Protein AF-A0A1H8VZR5-F1 (afdb_monomer)

Nearest PDB structures (foldseek):
  6zoc-assembly1_B  TM=1.652E-01  e=8.546E+00  Escherichia coli K-12

pLDDT: mean 91.13, std 8.59, range [56.56, 98.44]

Secondary structure (DSSP, 8-state):
--GGGTSPP-TT--SHHHHHHHHHHHHHHHHHHEEEEETTEEEEEEEEEEEEEETTTEE-TT-HHHHS--GGGGSEEEEEETTTT-S-GGG--EEEEE-BTTTTBEEEEEEEEETTEESHHHHHHHHHS-SSTTTT-SS--HHHHHHHHHHTTSBTTSSSEEEEE-SS-----EEEE------TTS-HHHHSS--EEEEGGG--STT-EE--

Solvent-accessible surface area (backbone atoms only — not comparable to full-atom values): 11515 Å² total; per-residue (Å²): 133,63,68,78,78,47,51,46,80,62,89,88,53,89,47,69,65,53,48,47,52,40,44,50,56,24,48,49,48,46,40,34,36,24,25,42,34,44,88,95,46,74,34,46,41,33,23,39,30,66,34,45,26,32,85,87,85,40,73,42,76,80,18,51,35,77,69,68,63,36,65,59,22,24,40,60,54,20,28,38,53,42,64,73,84,51,62,48,48,83,76,23,29,38,19,48,17,36,23,33,63,93,73,61,22,24,17,33,41,30,38,38,15,28,67,94,34,72,36,24,21,45,28,41,45,62,69,66,48,70,96,54,94,60,76,78,48,72,48,66,51,70,68,50,40,52,50,49,58,67,40,36,65,34,47,32,78,42,84,73,52,24,56,40,75,42,96,69,64,55,93,71,63,39,24,35,20,52,44,94,77,86,66,87,88,58,58,61,78,69,53,70,34,68,38,18,42,21,35,62,97,58,68,81,54,97,74,48,37,77,58,128

Sequence (212 aa):
MDIDSVLPDFRNSNSFDEIRDRFYSAAQTLILDYQIERGTRQWPIEAIELYLYHPTLWRDCTTHGVRYWAEQQLERGTWYVHRKGKPSPNRSGIDITSGSKADGIFCGLLIAGIGEKKGSST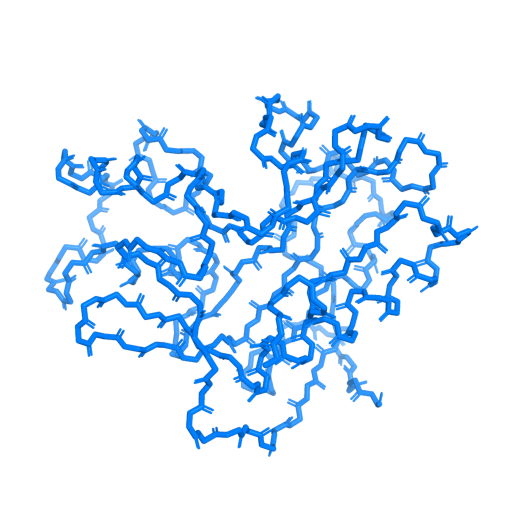ALKTIVRPMDETFDAPRWSDDEKILMNQIDGTRIEGGELRLTKSPFPRSIPLYVDTRRLAGDHIPARFKDALLRIAAQRWRCGPNAQPLN

Mean predicted aligned error: 4.3 Å

Foldseek 3Di:
DDLLVLQQACLPPDAPVSVQVSLVSSQLCQQQWKWKDFDPDIWRQFKWFKDKDQPPYDHFPPFCCVVPVQCLLQDAQAKAWPPQPPFALQPIFIFHHHHHPVRSMGITTTRQDIHVFGGRSRVLLVVQPDPDPCSVPGGDDPSSSVVSVQRHSHGQCDDRMHMDTDPHGDDFWKKFDFDPDDDPPGDPCNRHDRRMIGTPVRDDDPPIDTDD

Organism: NCBI:txid1513892

Structure (mmCIF, N/CA/C/O backbone):
data_AF-A0A1H8VZR5-F1
#
_entry.id   AF-A0A1H8VZR5-F1
#
loop_
_atom_site.group_PDB
_atom_site.id
_atom_site.type_symbol
_atom_site.label_atom_id
_atom_site.label_alt_id
_atom_site.label_comp_id
_atom_site.label_asym_id
_atom_site.label_entity_id
_atom_site.label_seq_id
_atom_site.pdbx_PDB_ins_code
_atom_site.Cartn_x
_atom_site.Cartn_y
_atom_site.Cartn_z
_atom_site.occupancy
_atom_site.B_iso_or_equiv
_atom_site.auth_seq_id
_atom_site.auth_comp_id
_atom_site.auth_asym_id
_atom_site.auth_atom_id
_atom_site.pdbx_PDB_model_num
ATOM 1 N N . MET A 1 1 ? 4.095 -18.453 6.823 1.00 56.56 1 MET A N 1
ATOM 2 C CA . MET A 1 1 ? 4.371 -17.908 5.480 1.00 56.56 1 MET A CA 1
ATOM 3 C C . MET A 1 1 ? 4.887 -16.505 5.712 1.00 56.56 1 MET A C 1
ATOM 5 O O . MET A 1 1 ? 4.228 -15.766 6.431 1.00 56.56 1 MET A O 1
ATOM 9 N N . ASP A 1 2 ? 6.097 -16.226 5.247 1.00 81.38 2 ASP A N 1
ATOM 10 C CA . ASP A 1 2 ? 6.791 -14.951 5.441 1.00 81.38 2 ASP A CA 1
ATOM 11 C C . ASP A 1 2 ? 6.082 -13.848 4.638 1.00 81.38 2 ASP A C 1
ATOM 13 O O . ASP A 1 2 ? 5.789 -14.054 3.458 1.00 81.38 2 ASP A O 1
ATOM 17 N N . ILE A 1 3 ? 5.768 -12.703 5.254 1.00 86.12 3 ILE A N 1
ATOM 18 C CA . ILE A 1 3 ? 5.079 -11.608 4.558 1.00 86.12 3 ILE A CA 1
ATOM 19 C C . ILE A 1 3 ? 5.917 -11.062 3.398 1.00 86.12 3 ILE A C 1
ATOM 21 O O . ILE A 1 3 ? 5.365 -10.648 2.378 1.00 86.12 3 ILE A O 1
ATOM 25 N N . ASP A 1 4 ? 7.244 -11.163 3.489 1.00 87.06 4 ASP A N 1
ATOM 26 C CA . ASP A 1 4 ? 8.139 -10.742 2.419 1.00 87.06 4 ASP A CA 1
ATOM 27 C C . ASP A 1 4 ? 8.005 -11.619 1.163 1.00 87.06 4 ASP A C 1
ATOM 29 O O . ASP A 1 4 ? 8.354 -11.160 0.077 1.00 87.06 4 ASP A O 1
ATOM 33 N N . SER A 1 5 ? 7.420 -12.821 1.262 1.00 88.31 5 SER A N 1
ATOM 34 C CA . SER A 1 5 ? 7.063 -13.650 0.096 1.00 88.31 5 SER A CA 1
ATOM 35 C C . SER A 1 5 ? 5.755 -13.233 -0.590 1.00 88.31 5 SER A C 1
ATOM 37 O O . SER A 1 5 ? 5.529 -13.596 -1.741 1.00 88.31 5 SER A O 1
ATOM 39 N N . VAL A 1 6 ? 4.905 -12.462 0.097 1.00 93.94 6 VAL A N 1
ATOM 40 C CA . VAL A 1 6 ? 3.615 -11.977 -0.424 1.00 93.94 6 VAL A CA 1
ATOM 41 C C . VAL A 1 6 ? 3.768 -10.638 -1.134 1.00 93.94 6 VAL A C 1
ATOM 43 O O . VAL A 1 6 ? 3.076 -10.365 -2.113 1.00 93.94 6 VAL A O 1
ATOM 46 N N . LEU A 1 7 ? 4.660 -9.777 -0.642 1.00 97.19 7 LEU A N 1
ATOM 47 C CA . LEU A 1 7 ? 4.867 -8.463 -1.237 1.00 97.19 7 LEU A CA 1
ATOM 48 C C . LEU A 1 7 ? 5.502 -8.582 -2.633 1.00 97.19 7 LEU A C 1
ATOM 50 O O . LEU A 1 7 ? 6.367 -9.430 -2.860 1.00 97.19 7 LEU A O 1
ATOM 54 N N . PRO A 1 8 ? 5.139 -7.725 -3.597 1.00 97.25 8 PRO A N 1
ATOM 55 C CA . PRO A 1 8 ? 5.706 -7.804 -4.934 1.00 97.25 8 PRO A CA 1
ATOM 56 C C . PRO A 1 8 ? 7.150 -7.294 -4.921 1.00 97.25 8 PRO A C 1
ATOM 58 O O . PRO A 1 8 ? 7.448 -6.247 -4.352 1.00 97.25 8 PRO A O 1
ATOM 61 N N . ASP A 1 9 ? 8.082 -8.017 -5.529 1.00 96.69 9 ASP A N 1
ATOM 62 C CA . ASP A 1 9 ? 9.448 -7.534 -5.758 1.00 96.69 9 ASP A CA 1
ATOM 63 C C . ASP A 1 9 ? 9.595 -7.102 -7.216 1.00 96.69 9 ASP A C 1
ATOM 65 O O . ASP A 1 9 ? 9.335 -7.893 -8.119 1.00 96.69 9 ASP A O 1
ATOM 69 N N . PHE A 1 10 ? 10.014 -5.861 -7.459 1.00 97.50 10 PHE A N 1
ATOM 70 C CA . PHE A 1 10 ? 10.106 -5.303 -8.807 1.00 97.50 10 PHE A CA 1
ATOM 71 C C . PHE A 1 10 ? 11.526 -5.235 -9.374 1.00 97.50 10 PHE A C 1
ATOM 73 O O . PHE A 1 10 ? 11.656 -4.899 -10.548 1.00 97.50 10 PHE A O 1
ATOM 80 N N . ARG A 1 11 ? 12.570 -5.586 -8.609 1.00 96.25 11 ARG A N 1
ATOM 81 C CA . ARG A 1 11 ? 13.986 -5.382 -8.993 1.00 96.25 11 ARG A CA 1
ATOM 82 C C . ARG A 1 11 ? 14.372 -6.029 -10.323 1.00 96.25 11 ARG A C 1
ATOM 84 O O . ARG A 1 11 ? 15.061 -5.428 -11.134 1.00 96.25 11 ARG A O 1
ATOM 91 N N . ASN A 1 12 ? 13.860 -7.234 -10.561 1.00 94.31 12 ASN A N 1
ATOM 92 C CA . ASN A 1 12 ? 14.128 -8.022 -11.768 1.00 94.31 12 ASN A CA 1
ATOM 93 C C . ASN A 1 12 ? 12.940 -8.016 -12.738 1.00 94.31 12 ASN A C 1
ATOM 95 O O . ASN A 1 12 ? 12.649 -9.042 -13.349 1.00 94.31 12 ASN A O 1
ATOM 99 N N . SER A 1 13 ? 12.150 -6.941 -12.770 1.00 95.75 13 SER A N 1
ATOM 100 C CA . SER A 1 13 ? 11.089 -6.819 -13.777 1.00 95.75 13 SER A CA 1
ATOM 101 C C . SER A 1 13 ? 11.716 -6.448 -15.115 1.00 95.75 13 SER A C 1
ATOM 103 O O . SER A 1 13 ? 12.652 -5.652 -15.141 1.00 95.75 13 SER A O 1
ATOM 105 N N . ASN A 1 14 ? 11.185 -6.973 -16.216 1.00 95.25 14 ASN A N 1
ATOM 106 C CA . ASN A 1 14 ? 11.665 -6.657 -17.569 1.00 95.25 14 ASN A CA 1
ATOM 107 C C . ASN A 1 14 ? 10.624 -5.936 -18.431 1.00 95.25 14 ASN A C 1
ATOM 109 O O . ASN A 1 14 ? 10.940 -5.435 -19.509 1.00 95.25 14 ASN A O 1
ATOM 113 N N . SER A 1 15 ? 9.377 -5.863 -17.971 1.00 96.75 15 SER A N 1
ATOM 114 C CA . SER A 1 15 ? 8.284 -5.232 -18.702 1.00 96.75 15 SER A CA 1
ATOM 115 C C . SER A 1 15 ? 7.239 -4.652 -17.753 1.00 96.75 15 SER A C 1
ATOM 117 O O . SER A 1 15 ? 7.220 -4.933 -16.552 1.00 96.75 15 SER A O 1
ATOM 119 N N . PHE A 1 16 ? 6.346 -3.828 -18.300 1.00 95.25 16 PHE A N 1
ATOM 120 C CA . PHE A 1 16 ? 5.188 -3.350 -17.551 1.00 95.25 16 PHE A CA 1
ATOM 121 C C . PHE A 1 16 ? 4.183 -4.474 -17.253 1.00 95.25 16 PHE A C 1
ATOM 123 O O . PHE A 1 16 ? 3.558 -4.456 -16.195 1.00 95.25 16 P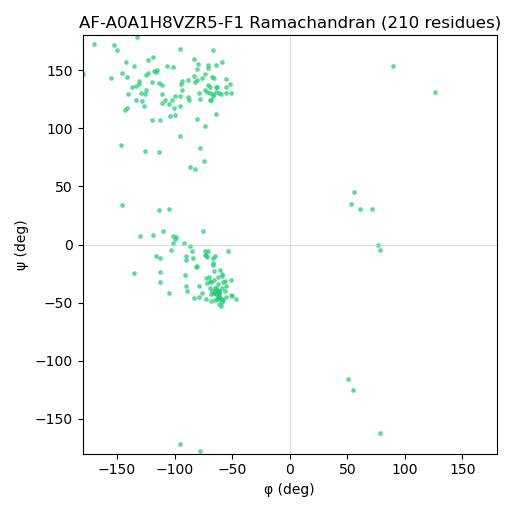HE A O 1
ATOM 130 N N . ASP A 1 17 ? 4.057 -5.464 -18.140 1.00 96.31 17 ASP A N 1
ATOM 131 C CA . ASP A 1 17 ? 3.189 -6.619 -17.900 1.00 96.31 17 ASP A CA 1
ATOM 132 C C . ASP A 1 17 ? 3.687 -7.440 -16.701 1.00 96.31 17 ASP A C 1
ATOM 134 O O . ASP A 1 17 ? 2.897 -7.739 -15.814 1.00 96.31 17 ASP A O 1
ATOM 138 N N . GLU A 1 18 ? 5.000 -7.675 -16.572 1.00 97.38 18 GLU A N 1
ATOM 139 C CA . GLU A 1 18 ? 5.559 -8.342 -15.386 1.00 97.38 18 GLU A CA 1
ATOM 140 C C . GLU A 1 18 ? 5.311 -7.549 -14.093 1.00 97.38 18 GLU A C 1
ATOM 142 O O . GLU A 1 18 ? 4.993 -8.131 -13.056 1.00 97.38 18 GLU A O 1
ATOM 147 N N . ILE A 1 19 ? 5.439 -6.217 -14.139 1.00 97.50 19 ILE A N 1
ATOM 148 C CA . ILE A 1 19 ? 5.099 -5.346 -13.003 1.00 97.50 19 ILE A CA 1
ATOM 149 C C . ILE A 1 19 ? 3.630 -5.542 -12.616 1.00 97.50 19 ILE A C 1
ATOM 151 O O . ILE A 1 19 ? 3.309 -5.696 -11.434 1.00 97.50 19 ILE A O 1
ATOM 155 N N . ARG A 1 20 ? 2.736 -5.532 -13.607 1.00 96.94 20 ARG A N 1
ATOM 156 C CA . ARG A 1 20 ? 1.297 -5.685 -13.402 1.00 96.94 20 ARG A CA 1
ATOM 157 C C . ARG A 1 20 ? 0.968 -7.050 -12.803 1.00 96.94 20 ARG A C 1
ATOM 159 O O . ARG A 1 20 ? 0.255 -7.098 -11.808 1.00 96.94 20 ARG A O 1
ATOM 166 N N . ASP A 1 21 ? 1.537 -8.124 -13.334 1.00 97.38 21 ASP A N 1
ATOM 167 C CA . ASP A 1 21 ? 1.260 -9.490 -12.885 1.00 97.38 21 ASP A CA 1
ATOM 168 C C . ASP A 1 21 ? 1.753 -9.726 -11.447 1.00 97.38 21 ASP A C 1
ATOM 170 O O . ASP A 1 21 ? 1.022 -10.271 -10.613 1.00 97.38 21 ASP A O 1
ATOM 174 N N . ARG A 1 22 ? 2.952 -9.227 -11.102 1.00 97.81 22 ARG A N 1
ATOM 175 C CA . ARG A 1 22 ? 3.470 -9.271 -9.720 1.00 97.81 22 ARG A CA 1
ATOM 176 C C . ARG A 1 22 ? 2.576 -8.490 -8.762 1.00 97.81 22 ARG A C 1
ATOM 178 O O . ARG A 1 22 ? 2.292 -8.959 -7.660 1.00 97.81 22 ARG A O 1
ATOM 185 N N . PHE A 1 23 ? 2.108 -7.314 -9.180 1.00 98.25 23 PHE A N 1
ATOM 186 C CA . PHE A 1 23 ? 1.151 -6.538 -8.398 1.00 98.25 23 PHE A CA 1
ATOM 187 C C . PHE A 1 23 ? -0.175 -7.284 -8.211 1.00 98.25 23 PHE A C 1
ATOM 189 O O . PHE A 1 23 ? -0.678 -7.327 -7.092 1.00 98.25 23 PHE A O 1
ATOM 196 N N . TYR A 1 24 ? -0.727 -7.889 -9.264 1.00 98.00 24 TYR A N 1
ATOM 197 C CA . TYR A 1 24 ? -2.004 -8.603 -9.204 1.00 98.00 24 TYR A CA 1
ATOM 198 C C . TYR A 1 24 ? -1.946 -9.783 -8.240 1.00 98.00 24 TYR A C 1
ATOM 200 O O . TYR A 1 24 ? -2.805 -9.884 -7.365 1.00 98.00 24 TYR A O 1
ATOM 208 N N . SER A 1 25 ? -0.900 -10.607 -8.327 1.00 97.50 25 SER A N 1
ATOM 209 C CA . SER A 1 25 ? -0.703 -11.745 -7.424 1.00 97.50 25 SER A CA 1
ATOM 210 C C . SER A 1 25 ? -0.567 -11.308 -5.957 1.00 97.50 25 SER A C 1
ATOM 212 O O . SER A 1 25 ? -1.241 -11.853 -5.074 1.00 97.50 25 SER A O 1
ATOM 214 N N . ALA A 1 26 ? 0.226 -10.263 -5.691 1.00 98.25 26 ALA A N 1
ATOM 215 C CA . ALA A 1 26 ? 0.371 -9.724 -4.342 1.00 98.25 26 ALA A CA 1
ATOM 216 C C . ALA A 1 26 ? -0.943 -9.130 -3.813 1.00 98.25 26 ALA A C 1
ATOM 218 O O . ALA A 1 26 ? -1.368 -9.439 -2.701 1.00 98.25 26 ALA A O 1
ATOM 219 N N . ALA A 1 27 ? -1.622 -8.298 -4.606 1.00 98.12 27 ALA A N 1
ATOM 220 C CA . ALA A 1 27 ? -2.868 -7.658 -4.202 1.00 98.12 27 ALA A CA 1
ATOM 221 C C . ALA A 1 27 ? -3.997 -8.674 -3.985 1.00 98.12 27 ALA A C 1
ATOM 223 O O . ALA A 1 27 ? -4.769 -8.522 -3.040 1.00 98.12 27 ALA A O 1
ATOM 224 N N . GLN A 1 28 ? -4.069 -9.725 -4.807 1.00 97.50 28 GLN A N 1
ATOM 225 C CA . GLN A 1 28 ? -5.000 -10.835 -4.619 1.00 97.50 28 GLN A CA 1
ATOM 226 C C . GLN A 1 28 ? -4.759 -11.528 -3.280 1.00 97.50 28 GLN A C 1
ATOM 228 O O . GLN A 1 28 ? -5.687 -11.630 -2.482 1.00 97.50 28 GLN A O 1
ATOM 233 N N . THR A 1 29 ? -3.519 -11.933 -3.004 1.00 97.38 29 THR A N 1
ATOM 234 C CA . THR A 1 29 ? -3.154 -12.574 -1.732 1.00 97.38 29 THR A CA 1
ATOM 235 C C . THR A 1 29 ? -3.483 -11.668 -0.543 1.00 97.38 29 THR A C 1
ATOM 237 O O . THR A 1 29 ? -4.141 -12.088 0.405 1.00 97.38 29 THR A O 1
ATOM 240 N N . LEU A 1 30 ? -3.098 -10.389 -0.602 1.00 98.00 30 LEU A N 1
ATOM 241 C CA . LEU A 1 30 ? -3.361 -9.424 0.469 1.00 98.00 30 LEU A CA 1
ATOM 242 C C . LEU A 1 30 ? -4.860 -9.213 0.723 1.00 98.00 30 LEU A C 1
ATOM 244 O O . LEU A 1 30 ? -5.277 -9.098 1.872 1.00 98.00 30 LEU A O 1
ATOM 248 N N . ILE A 1 31 ? -5.678 -9.158 -0.328 1.00 97.62 31 ILE A N 1
ATOM 249 C CA . ILE A 1 31 ? -7.128 -8.994 -0.190 1.00 97.62 31 ILE A CA 1
ATOM 250 C C . ILE A 1 31 ? -7.762 -10.289 0.328 1.00 97.62 31 ILE A C 1
ATOM 252 O O . ILE A 1 31 ? -8.580 -10.242 1.242 1.00 97.62 31 ILE A O 1
ATOM 256 N N . LEU A 1 32 ? -7.435 -11.452 -0.225 1.00 97.19 32 LEU A N 1
ATOM 257 C CA . LEU A 1 32 ? -8.144 -12.689 0.112 1.00 97.19 32 LEU A CA 1
ATOM 258 C C . LEU A 1 32 ? -7.700 -13.290 1.448 1.00 97.19 32 LEU A C 1
ATOM 260 O O . LEU A 1 32 ? -8.549 -13.795 2.186 1.00 97.19 32 LEU A O 1
ATOM 264 N N . ASP A 1 33 ? -6.414 -13.175 1.780 1.00 97.31 33 ASP A N 1
ATOM 265 C CA . ASP A 1 33 ? -5.804 -13.941 2.867 1.00 97.31 33 ASP A CA 1
ATOM 266 C C . ASP A 1 33 ? -5.359 -13.091 4.056 1.00 97.31 33 ASP A C 1
ATOM 268 O O . ASP A 1 33 ? -5.033 -13.654 5.100 1.00 97.31 33 ASP A O 1
ATOM 272 N N . TYR A 1 34 ? -5.327 -11.761 3.938 1.00 97.56 34 TYR A N 1
ATOM 273 C CA . TYR A 1 34 ? -4.824 -10.873 4.987 1.00 97.56 34 TYR A CA 1
ATOM 274 C C . TYR A 1 34 ? -5.856 -9.837 5.444 1.00 97.56 34 TYR A C 1
ATOM 276 O O . TYR A 1 34 ? -6.825 -9.498 4.761 1.00 97.56 34 TYR A O 1
ATOM 284 N N . GLN A 1 35 ? -5.632 -9.327 6.651 1.00 97.44 35 GLN A N 1
ATOM 285 C CA . GLN A 1 35 ? -6.425 -8.281 7.280 1.00 97.44 35 GLN A CA 1
ATOM 286 C C . GLN A 1 35 ? -5.524 -7.329 8.067 1.00 97.44 35 GLN A C 1
ATOM 288 O O . GLN A 1 35 ? -4.414 -7.677 8.465 1.00 97.44 35 GLN A O 1
ATOM 293 N N . ILE A 1 36 ? -6.016 -6.116 8.290 1.00 97.75 36 ILE A N 1
ATOM 294 C CA . ILE A 1 36 ? -5.346 -5.107 9.107 1.00 97.75 36 ILE A CA 1
ATOM 295 C C . ILE A 1 36 ? -5.879 -5.208 10.534 1.00 97.75 36 ILE A C 1
ATOM 297 O O . ILE A 1 36 ? -7.091 -5.240 10.736 1.00 97.75 36 ILE A O 1
ATOM 301 N N . GLU A 1 37 ? -4.989 -5.217 11.518 1.00 96.88 37 GLU A N 1
ATOM 302 C CA . GLU A 1 37 ? -5.292 -5.341 12.940 1.00 96.88 37 GLU A CA 1
ATOM 303 C C . GLU A 1 37 ? -4.687 -4.178 13.733 1.00 96.88 37 GLU A C 1
ATOM 305 O O . GLU A 1 37 ? -3.509 -3.857 13.582 1.00 96.88 37 GLU A O 1
ATOM 310 N N . ARG A 1 38 ? -5.489 -3.565 14.611 1.00 95.25 38 ARG A N 1
ATOM 311 C CA . ARG A 1 38 ? -5.032 -2.600 15.624 1.00 95.25 38 ARG A CA 1
ATOM 312 C C . ARG A 1 38 ? -5.807 -2.824 16.917 1.00 95.25 38 ARG A C 1
ATOM 314 O O . ARG A 1 38 ? -7.031 -2.654 16.942 1.00 95.25 38 ARG A O 1
ATOM 321 N N . GLY A 1 39 ? -5.111 -3.184 17.993 1.00 92.25 39 GLY A N 1
ATOM 322 C CA . GLY A 1 39 ? -5.752 -3.600 19.242 1.00 92.25 39 GLY A CA 1
ATOM 323 C C . GLY A 1 39 ? -6.736 -4.753 19.003 1.00 92.25 39 GLY A C 1
ATOM 324 O O . GLY A 1 39 ? -6.378 -5.766 18.416 1.00 92.25 39 GLY A O 1
ATOM 325 N N . THR A 1 40 ? -7.993 -4.587 19.418 1.00 92.50 40 THR A N 1
ATOM 326 C CA . THR A 1 40 ? -9.064 -5.583 19.214 1.00 92.50 40 THR A CA 1
ATOM 327 C C . THR A 1 40 ? -9.791 -5.453 17.874 1.00 92.50 40 THR A C 1
ATOM 329 O O . THR A 1 40 ? -10.712 -6.219 17.594 1.00 92.50 40 THR A O 1
ATOM 332 N N . ARG A 1 41 ? -9.429 -4.466 17.046 1.00 94.31 41 ARG A N 1
ATOM 333 C CA . ARG A 1 41 ? -10.107 -4.200 15.775 1.00 94.31 41 ARG A CA 1
ATOM 334 C C . ARG A 1 41 ? -9.389 -4.890 14.631 1.00 94.31 41 ARG A C 1
ATOM 336 O O . ARG A 1 41 ? -8.165 -4.840 14.541 1.00 94.31 41 ARG A O 1
ATOM 343 N N . GLN A 1 42 ? -10.178 -5.469 13.736 1.00 96.06 42 GLN A N 1
ATOM 344 C CA . GLN A 1 42 ? -9.706 -6.157 12.544 1.00 96.06 42 GLN A CA 1
ATOM 345 C C . GLN A 1 42 ? -10.527 -5.698 11.343 1.00 96.06 42 GLN A C 1
ATOM 347 O O . GLN A 1 42 ? -11.752 -5.586 11.426 1.00 96.06 42 GLN A O 1
ATOM 352 N N . TRP A 1 43 ? -9.856 -5.433 10.227 1.00 96.69 43 TRP A N 1
ATOM 353 C CA . TRP A 1 43 ? -10.502 -5.005 8.995 1.00 96.69 43 TRP A CA 1
ATOM 354 C C . TRP A 1 43 ? -9.967 -5.795 7.802 1.00 96.69 43 TRP A C 1
ATOM 356 O O . TRP A 1 43 ? -8.760 -5.759 7.547 1.00 96.69 43 TRP A O 1
ATOM 366 N N . PRO A 1 44 ? -10.836 -6.459 7.021 1.00 97.19 44 PRO A N 1
ATOM 367 C CA . PRO A 1 44 ? -10.409 -7.043 5.758 1.00 97.19 44 PRO A CA 1
ATOM 368 C C . PRO A 1 44 ? -10.001 -5.931 4.785 1.00 97.19 44 PRO A C 1
ATOM 370 O O . PRO A 1 44 ? -10.631 -4.868 4.750 1.00 97.19 44 PRO A O 1
ATOM 373 N N . ILE A 1 45 ? -8.965 -6.172 3.981 1.00 97.69 45 ILE A N 1
ATOM 374 C CA . ILE A 1 45 ? -8.545 -5.242 2.924 1.00 97.69 45 ILE A CA 1
ATOM 375 C C . ILE A 1 45 ? -9.473 -5.414 1.730 1.00 97.69 45 ILE A C 1
ATOM 377 O O . ILE A 1 45 ? -9.697 -6.521 1.270 1.00 97.69 45 ILE A O 1
ATOM 381 N N . GLU A 1 46 ? -10.023 -4.339 1.191 1.00 97.00 46 GLU A N 1
ATOM 382 C CA . GLU A 1 46 ? -11.041 -4.441 0.140 1.00 97.00 46 GLU A CA 1
ATOM 383 C C . GLU A 1 46 ? -10.580 -3.934 -1.219 1.00 97.00 46 GLU A C 1
ATOM 385 O O . GLU A 1 46 ? -11.141 -4.317 -2.247 1.00 97.00 46 GLU A O 1
ATOM 390 N N . ALA A 1 47 ? -9.587 -3.049 -1.230 1.00 97.38 47 ALA A N 1
ATOM 391 C CA . ALA A 1 47 ? -9.004 -2.538 -2.455 1.00 97.38 47 ALA A CA 1
ATOM 392 C C . ALA A 1 47 ? -7.573 -2.052 -2.232 1.00 97.38 47 ALA A C 1
ATOM 394 O O . ALA A 1 47 ? -7.285 -1.422 -1.212 1.00 97.38 47 ALA A O 1
ATOM 395 N N . ILE A 1 48 ? -6.717 -2.283 -3.224 1.00 98.00 48 ILE A N 1
ATOM 396 C CA . ILE A 1 48 ? -5.314 -1.866 -3.241 1.00 98.00 48 ILE A CA 1
ATOM 397 C C . ILE A 1 48 ? -5.013 -1.163 -4.569 1.00 98.00 48 ILE A C 1
ATOM 399 O O . ILE A 1 48 ? -5.490 -1.591 -5.620 1.00 98.00 48 ILE A O 1
ATOM 403 N N . GLU A 1 49 ? -4.220 -0.093 -4.529 1.00 97.69 49 GLU A N 1
ATOM 404 C CA . GLU A 1 49 ? -3.682 0.588 -5.714 1.00 97.69 49 GLU A CA 1
ATOM 405 C C . GLU A 1 49 ? -2.147 0.565 -5.718 1.00 97.69 49 GLU A C 1
ATOM 407 O O . GLU A 1 49 ? -1.524 0.768 -4.677 1.00 97.69 49 GLU A O 1
ATOM 412 N N . LEU A 1 50 ? -1.529 0.356 -6.884 1.00 97.94 50 LEU A N 1
ATOM 413 C CA . LEU A 1 50 ? -0.071 0.398 -7.034 1.00 97.94 50 LEU A CA 1
ATOM 414 C C . LEU A 1 50 ? 0.424 1.818 -7.335 1.00 97.94 50 LEU A C 1
ATOM 416 O O . LEU A 1 50 ? 0.022 2.440 -8.321 1.00 97.94 50 LEU A O 1
ATOM 420 N N . TYR A 1 51 ? 1.385 2.293 -6.548 1.00 97.00 51 TYR A N 1
ATOM 421 C CA . TYR A 1 51 ? 2.200 3.468 -6.846 1.00 97.00 51 TYR A CA 1
ATOM 422 C C . TYR A 1 51 ? 3.662 3.045 -6.908 1.00 97.00 51 TYR A C 1
ATOM 424 O O . TYR A 1 51 ? 4.268 2.744 -5.882 1.00 97.00 51 TYR A O 1
ATOM 432 N N . LEU A 1 52 ? 4.217 2.998 -8.119 1.00 97.38 52 LEU A N 1
ATOM 433 C CA . LEU A 1 52 ? 5.552 2.467 -8.372 1.00 97.38 52 LEU A CA 1
ATOM 434 C C . LEU A 1 52 ? 6.389 3.462 -9.164 1.00 97.38 52 LEU A C 1
ATOM 436 O O . LEU A 1 52 ? 6.033 3.832 -10.276 1.00 97.38 52 LEU A O 1
ATOM 440 N N . TYR A 1 53 ? 7.541 3.840 -8.630 1.00 97.56 53 TYR A N 1
ATOM 441 C CA . TYR A 1 53 ? 8.615 4.416 -9.420 1.00 97.56 53 TYR A CA 1
ATOM 442 C C . TYR A 1 53 ? 9.702 3.363 -9.630 1.00 97.56 53 TYR A C 1
ATOM 444 O O . TYR A 1 53 ? 10.424 3.008 -8.703 1.00 97.56 53 TYR A O 1
ATOM 452 N N . HIS A 1 54 ? 9.824 2.901 -10.868 1.00 96.94 54 HIS A N 1
ATOM 453 C CA . HIS A 1 54 ? 10.914 2.071 -11.352 1.00 96.94 54 HIS A CA 1
ATOM 454 C C . HIS A 1 54 ? 11.803 2.911 -12.290 1.00 96.94 54 HIS A C 1
ATOM 456 O O . HIS A 1 54 ? 11.287 3.436 -13.286 1.00 96.94 54 HIS A O 1
ATOM 462 N N . PRO A 1 55 ? 13.123 3.033 -12.042 1.00 94.62 55 PRO A N 1
ATOM 463 C CA . PRO A 1 55 ? 13.992 3.966 -12.769 1.00 94.62 55 PRO A CA 1
ATOM 464 C C . PRO A 1 55 ? 14.055 3.763 -14.284 1.00 94.62 55 PRO A C 1
ATOM 466 O O . PRO A 1 55 ? 14.316 4.714 -15.016 1.00 94.62 55 PRO A O 1
ATOM 469 N N . THR A 1 56 ? 13.829 2.550 -14.776 1.00 93.50 56 THR A N 1
ATOM 470 C CA . THR A 1 56 ? 13.949 2.217 -16.207 1.00 93.50 56 THR A CA 1
ATOM 471 C C . THR A 1 56 ? 12.626 1.860 -16.888 1.00 93.50 56 THR A C 1
ATOM 473 O O . THR A 1 56 ? 12.460 2.184 -18.058 1.00 93.50 56 THR A O 1
ATOM 476 N N . LEU A 1 57 ? 11.670 1.254 -16.175 1.00 94.31 57 LEU A N 1
ATOM 477 C CA . LEU A 1 57 ? 10.460 0.676 -16.775 1.00 94.31 57 LEU A CA 1
ATOM 478 C C . LEU A 1 57 ? 9.196 1.509 -16.553 1.00 94.31 57 LEU A C 1
ATOM 480 O O . LEU A 1 57 ? 8.386 1.670 -17.462 1.00 94.31 57 LEU A O 1
ATOM 484 N N . TRP A 1 58 ? 9.012 2.048 -15.346 1.00 94.94 58 TRP A N 1
ATOM 485 C CA . TRP A 1 58 ? 7.761 2.691 -14.946 1.00 94.94 58 TRP A CA 1
ATOM 486 C C . TRP A 1 58 ? 8.011 3.857 -13.991 1.00 94.94 58 TRP A C 1
ATOM 488 O O . TRP A 1 58 ? 7.977 3.720 -12.773 1.00 94.94 58 TRP A O 1
ATOM 498 N N . ARG A 1 59 ? 8.279 5.038 -14.550 1.00 94.81 59 ARG A N 1
ATOM 499 C CA . ARG A 1 59 ? 8.554 6.262 -13.780 1.00 94.81 59 ARG A CA 1
ATOM 500 C C . ARG A 1 59 ? 7.270 6.994 -13.411 1.00 94.81 59 ARG A C 1
ATOM 502 O O . ARG A 1 59 ? 7.001 8.075 -13.939 1.00 94.81 59 ARG A O 1
ATOM 509 N N . ASP A 1 60 ? 6.449 6.389 -12.564 1.00 93.62 60 ASP A N 1
ATOM 510 C CA . ASP A 1 60 ? 5.193 7.003 -12.146 1.00 93.62 60 ASP A CA 1
ATOM 511 C C . ASP A 1 60 ? 5.431 8.297 -11.362 1.00 93.62 60 ASP A C 1
ATOM 513 O O . ASP A 1 60 ? 5.946 8.292 -10.243 1.00 93.62 60 ASP A O 1
ATOM 517 N N . CYS A 1 61 ? 5.033 9.423 -11.956 1.00 90.25 61 CYS A N 1
ATOM 518 C CA . CYS A 1 61 ? 5.182 10.747 -11.359 1.00 90.25 61 CYS A CA 1
ATOM 519 C C . CYS A 1 61 ? 4.207 11.006 -10.199 1.00 90.25 61 CYS A C 1
ATOM 521 O O . CYS A 1 61 ? 4.322 12.020 -9.508 1.00 90.25 61 CYS A O 1
ATOM 523 N N . THR A 1 62 ? 3.238 10.114 -9.985 1.00 91.19 62 THR A N 1
ATOM 524 C CA . THR A 1 62 ? 2.272 10.207 -8.887 1.00 91.19 62 THR A CA 1
ATOM 525 C C . THR A 1 62 ? 2.747 9.501 -7.619 1.00 91.19 62 THR A C 1
ATOM 527 O O . THR A 1 62 ? 2.204 9.767 -6.548 1.00 91.19 62 THR A O 1
ATOM 530 N N . THR A 1 63 ? 3.798 8.679 -7.706 1.00 92.31 63 THR A N 1
ATOM 531 C CA . THR A 1 63 ? 4.430 8.024 -6.554 1.00 92.31 63 THR A CA 1
ATOM 532 C C . THR A 1 63 ? 5.041 9.057 -5.607 1.00 92.31 63 THR A C 1
ATOM 534 O O . THR A 1 63 ? 5.784 9.956 -6.016 1.00 92.31 63 THR A O 1
ATOM 537 N N . HIS A 1 64 ? 4.741 8.930 -4.314 1.00 89.19 64 HIS A N 1
ATOM 538 C CA . HIS A 1 64 ? 5.184 9.885 -3.297 1.00 89.19 64 HIS A CA 1
ATOM 539 C C . HIS A 1 64 ? 6.702 9.898 -3.099 1.00 89.19 64 HIS A C 1
ATOM 541 O O . HIS A 1 64 ? 7.255 10.959 -2.813 1.00 89.19 64 HIS A O 1
ATOM 547 N N . GLY A 1 65 ? 7.371 8.767 -3.315 1.00 84.81 65 GLY A N 1
ATOM 548 C CA . GLY A 1 65 ? 8.823 8.640 -3.269 1.00 84.81 65 GLY A CA 1
ATOM 549 C C . GLY A 1 65 ? 9.544 9.695 -4.100 1.00 84.81 65 GLY A C 1
ATOM 550 O O . GLY A 1 65 ? 10.443 10.359 -3.606 1.00 84.81 65 GLY A O 1
ATOM 551 N N . VAL A 1 66 ? 9.073 9.953 -5.322 1.00 84.25 66 VAL A N 1
ATOM 552 C CA . VAL A 1 66 ? 9.676 10.970 -6.199 1.00 84.25 66 VAL A CA 1
ATOM 553 C C . VAL A 1 66 ? 9.059 12.346 -5.993 1.00 84.25 66 VAL A C 1
ATOM 555 O O . VAL A 1 66 ? 9.765 13.349 -5.980 1.00 84.25 66 VAL A O 1
ATOM 558 N N . ARG A 1 67 ? 7.737 12.422 -5.810 1.00 82.69 67 ARG A N 1
ATOM 559 C CA . ARG A 1 67 ? 7.036 13.711 -5.721 1.00 82.69 67 ARG A CA 1
ATOM 560 C C . ARG A 1 67 ? 7.312 14.472 -4.422 1.00 82.69 67 ARG A C 1
ATOM 562 O O . ARG A 1 67 ? 7.276 15.700 -4.416 1.00 82.69 67 ARG A O 1
ATOM 569 N N . TYR A 1 68 ? 7.520 13.748 -3.327 1.00 85.81 68 TYR A N 1
ATOM 570 C CA . TYR A 1 68 ? 7.642 14.297 -1.975 1.00 85.81 68 TYR A CA 1
ATOM 571 C C . TYR A 1 68 ? 8.875 13.786 -1.228 1.00 85.81 68 TYR A C 1
ATOM 573 O O . TYR A 1 68 ? 8.993 14.060 -0.037 1.00 85.81 68 TYR A O 1
ATOM 581 N N . TRP A 1 69 ? 9.764 13.053 -1.905 1.00 86.44 69 TRP A N 1
ATOM 582 C CA . TRP A 1 69 ? 10.940 12.434 -1.294 1.00 86.44 69 TRP A CA 1
ATOM 583 C C . TRP A 1 69 ? 10.590 11.515 -0.111 1.00 86.44 69 TRP A C 1
ATOM 585 O O . TRP A 1 69 ? 11.175 11.581 0.968 1.00 86.44 69 TRP A O 1
ATOM 595 N N . ALA A 1 70 ? 9.565 10.677 -0.292 1.00 89.31 70 ALA A N 1
ATOM 596 C CA . ALA A 1 70 ? 9.134 9.724 0.726 1.00 89.31 70 ALA A CA 1
ATOM 597 C C . ALA A 1 70 ? 10.067 8.501 0.764 1.00 89.31 70 ALA A C 1
ATOM 599 O O . ALA A 1 70 ? 9.773 7.469 0.160 1.00 89.31 70 ALA A O 1
ATOM 600 N N . GLU A 1 71 ? 11.191 8.620 1.473 1.00 91.44 71 GLU A N 1
ATOM 601 C CA . GLU A 1 71 ? 12.207 7.562 1.595 1.00 91.44 71 GLU A CA 1
ATOM 602 C C . GLU A 1 71 ? 11.657 6.257 2.180 1.00 91.44 71 GLU A C 1
ATOM 604 O O . GLU A 1 71 ? 12.152 5.190 1.840 1.00 91.44 71 GLU A O 1
ATOM 609 N N . GLN A 1 72 ? 10.582 6.309 2.974 1.00 92.31 72 GLN A N 1
ATOM 610 C CA . GLN A 1 72 ? 9.909 5.114 3.496 1.00 92.31 72 GLN A CA 1
ATOM 611 C C . GLN A 1 72 ? 9.468 4.162 2.374 1.00 92.31 72 GLN A C 1
ATOM 613 O O . GLN A 1 72 ? 9.480 2.952 2.565 1.00 92.31 72 GLN A O 1
ATOM 618 N N . GLN A 1 73 ? 9.120 4.678 1.188 1.00 95.44 73 GLN A N 1
ATOM 619 C CA . GLN A 1 73 ? 8.735 3.845 0.044 1.00 95.44 73 GLN A CA 1
ATOM 620 C C . GLN A 1 73 ? 9.922 3.121 -0.622 1.00 95.44 73 GLN A C 1
ATOM 622 O O . GLN A 1 73 ? 9.681 2.336 -1.536 1.00 95.44 73 GLN A O 1
ATOM 627 N N . LEU A 1 74 ? 11.173 3.372 -0.207 1.00 96.31 74 LEU A N 1
ATOM 628 C CA . LEU A 1 74 ? 12.354 2.582 -0.602 1.00 96.31 74 LEU A CA 1
ATOM 629 C C . LEU A 1 74 ? 12.509 1.308 0.229 1.00 96.31 74 LEU A C 1
ATOM 631 O O . LEU A 1 74 ? 13.223 0.394 -0.183 1.00 96.31 74 LEU A O 1
ATOM 635 N N . GLU A 1 75 ? 11.866 1.267 1.393 1.00 96.00 75 GLU A N 1
ATOM 636 C CA . GLU A 1 75 ? 11.864 0.107 2.268 1.00 96.00 75 GLU A CA 1
ATOM 637 C C . GLU A 1 75 ? 10.805 -0.902 1.811 1.00 96.00 75 GLU A C 1
ATOM 639 O O . GLU A 1 75 ? 9.861 -0.586 1.076 1.00 96.00 75 GLU A O 1
ATOM 644 N N . ARG A 1 76 ? 10.976 -2.146 2.250 1.00 96.25 76 ARG A N 1
ATOM 645 C CA . ARG A 1 76 ? 10.037 -3.239 2.007 1.00 96.25 76 ARG A CA 1
ATOM 646 C C . ARG A 1 76 ? 9.409 -3.670 3.321 1.00 96.25 76 ARG A C 1
ATOM 648 O O . ARG A 1 76 ? 10.099 -3.778 4.335 1.00 96.25 76 ARG A O 1
ATOM 655 N N . GLY A 1 77 ? 8.110 -3.949 3.296 1.00 96.75 77 GLY A N 1
ATOM 656 C CA . GLY A 1 77 ? 7.411 -4.523 4.442 1.00 96.75 77 GLY A CA 1
ATOM 657 C C . GLY A 1 77 ? 7.236 -3.551 5.601 1.00 96.75 77 GLY A C 1
ATOM 658 O O . GLY A 1 77 ? 7.193 -3.973 6.756 1.00 96.75 77 GLY A O 1
ATOM 659 N N . THR A 1 78 ? 7.128 -2.254 5.313 1.00 97.19 78 THR A N 1
ATOM 660 C CA . THR A 1 78 ? 6.808 -1.221 6.304 1.00 97.19 78 THR A CA 1
ATOM 661 C C . THR A 1 78 ? 5.505 -0.500 5.968 1.00 97.19 78 THR A C 1
ATOM 663 O O . THR A 1 78 ? 5.008 -0.557 4.841 1.00 97.19 78 THR A O 1
ATOM 666 N N . TRP A 1 79 ? 4.919 0.167 6.957 1.00 97.81 79 TRP A N 1
ATOM 667 C CA . TRP A 1 79 ? 3.824 1.104 6.727 1.00 97.81 79 TRP A CA 1
ATOM 668 C C . TRP A 1 79 ? 4.363 2.449 6.249 1.00 97.81 79 TRP A C 1
ATOM 670 O O . TRP A 1 79 ? 5.358 2.946 6.773 1.00 97.81 79 TRP A O 1
ATOM 680 N N . TYR A 1 80 ? 3.663 3.084 5.313 1.00 97.12 80 TYR A N 1
ATOM 681 C CA . TYR A 1 80 ? 3.906 4.479 4.952 1.00 97.12 80 T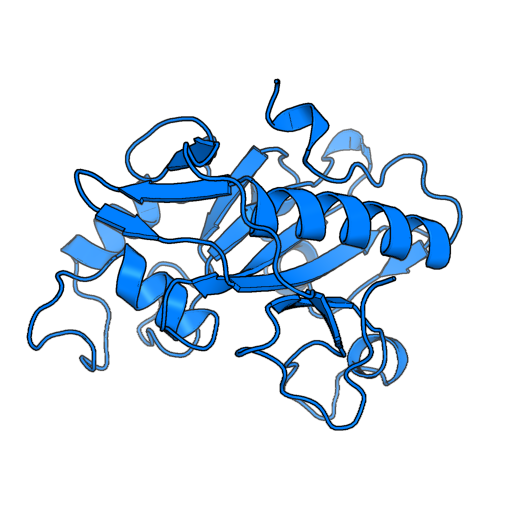YR A CA 1
ATOM 682 C C . TYR A 1 80 ? 2.613 5.294 5.029 1.00 97.12 80 TYR A C 1
ATOM 684 O O . TYR A 1 80 ? 1.651 5.018 4.314 1.00 97.12 80 TYR A O 1
ATOM 692 N N . VAL A 1 81 ? 2.584 6.318 5.885 1.00 95.19 81 VAL A N 1
ATOM 693 C CA . VAL A 1 81 ? 1.416 7.180 6.112 1.00 95.19 81 VAL A CA 1
ATOM 694 C C . VAL A 1 81 ? 1.567 8.497 5.355 1.00 95.19 81 VAL A C 1
ATOM 696 O O . VAL A 1 81 ? 2.432 9.336 5.622 1.00 95.19 81 VAL A O 1
ATOM 699 N N . HIS A 1 82 ? 0.658 8.731 4.412 1.00 87.75 82 HIS A N 1
ATOM 700 C CA . HIS A 1 82 ? 0.672 9.920 3.571 1.00 87.75 82 HIS A CA 1
ATOM 701 C C . HIS A 1 82 ? 0.299 11.165 4.359 1.00 87.75 82 HIS A C 1
ATOM 703 O O . HIS A 1 82 ? -0.708 11.204 5.072 1.00 87.75 82 HIS A O 1
ATOM 709 N N . ARG A 1 83 ? 1.039 12.251 4.107 1.00 78.62 83 ARG A N 1
ATOM 710 C CA . ARG A 1 83 ? 0.716 13.587 4.627 1.00 78.62 83 ARG A CA 1
ATOM 711 C C . ARG A 1 83 ? 0.516 13.595 6.150 1.00 78.62 83 ARG A C 1
ATOM 713 O O . ARG A 1 83 ? -0.308 14.364 6.650 1.00 78.62 83 ARG A O 1
ATOM 720 N N . LYS A 1 84 ? 1.276 12.769 6.880 1.00 67.75 84 LYS A N 1
ATOM 721 C CA . LYS A 1 84 ? 1.327 12.792 8.346 1.00 67.75 84 LYS A CA 1
ATOM 722 C C . LYS A 1 84 ? 1.580 14.226 8.836 1.00 67.75 84 LYS A C 1
ATOM 724 O O . LYS A 1 84 ? 2.411 14.947 8.283 1.00 67.75 84 LYS A O 1
ATOM 729 N N . GLY A 1 85 ? 0.767 14.694 9.782 1.00 59.88 85 GLY A N 1
ATOM 730 C CA . GLY A 1 85 ? 0.830 16.066 10.307 1.00 59.88 85 GLY A CA 1
ATOM 731 C C . GLY A 1 85 ? 0.234 17.173 9.418 1.00 59.88 85 GLY A C 1
ATOM 732 O O . GLY A 1 85 ? 0.220 18.331 9.833 1.00 59.88 85 GLY A O 1
ATOM 733 N N . LYS A 1 86 ? -0.297 16.874 8.221 1.00 73.56 86 LYS A N 1
ATOM 734 C CA . LYS A 1 86 ? -1.069 17.859 7.437 1.00 73.56 86 LYS A CA 1
ATOM 735 C C . LYS A 1 86 ? -2.507 17.951 7.954 1.00 73.56 86 LYS A C 1
ATOM 737 O O . LYS A 1 86 ? -3.053 16.960 8.417 1.00 73.56 86 LYS A O 1
ATOM 742 N N . PRO A 1 87 ? -3.170 19.110 7.830 1.00 64.38 87 PRO A N 1
ATOM 743 C CA . PRO A 1 87 ? -4.433 19.344 8.519 1.00 64.38 87 PRO A CA 1
ATOM 744 C C . PRO A 1 87 ? -5.640 18.604 7.936 1.00 64.38 87 PRO A C 1
ATOM 746 O O . PRO A 1 87 ? -6.679 18.669 8.562 1.00 64.38 87 PRO A O 1
ATOM 749 N N . SER A 1 88 ? -5.569 17.954 6.768 1.00 83.44 88 SER A N 1
ATOM 750 C CA . SER A 1 88 ? -6.763 17.400 6.109 1.00 83.44 88 SER A CA 1
ATOM 751 C C . SER A 1 88 ? -6.756 15.866 6.075 1.00 83.44 88 SER A C 1
ATOM 753 O O . SER A 1 88 ? -6.045 15.295 5.242 1.00 83.44 88 SER A O 1
ATOM 755 N N . PRO A 1 89 ? -7.600 15.200 6.888 1.00 85.12 89 PRO A N 1
ATOM 756 C CA . PRO A 1 89 ? -7.773 13.748 6.869 1.00 85.12 89 PRO A CA 1
ATOM 757 C C . PRO A 1 89 ? -8.205 13.195 5.512 1.00 85.12 89 PRO A C 1
ATOM 759 O O . PRO A 1 89 ? -7.788 12.116 5.104 1.00 85.12 89 PRO A O 1
ATOM 762 N N . ASN A 1 90 ? -8.986 13.971 4.757 1.00 86.19 90 ASN A N 1
ATOM 763 C CA . ASN A 1 90 ? -9.553 13.555 3.473 1.00 86.19 90 ASN A CA 1
ATOM 764 C C . ASN A 1 90 ? -8.520 13.434 2.339 1.00 86.19 90 ASN A C 1
ATOM 766 O O . ASN A 1 90 ? -8.871 12.992 1.247 1.00 86.19 90 ASN A O 1
ATOM 770 N N . ARG A 1 91 ? -7.261 13.820 2.580 1.00 84.81 91 ARG A N 1
ATOM 771 C CA . ARG A 1 91 ? -6.152 13.714 1.617 1.00 84.81 91 ARG A CA 1
ATOM 772 C C . ARG A 1 91 ? -5.010 12.819 2.103 1.00 84.81 91 ARG A C 1
ATOM 774 O O . ARG A 1 91 ? -3.951 12.818 1.478 1.00 84.81 91 ARG A O 1
ATOM 781 N N . SER A 1 92 ? -5.198 12.128 3.220 1.00 90.00 92 SER A N 1
ATOM 782 C CA . SER A 1 92 ? -4.231 11.175 3.759 1.00 90.00 92 SER A CA 1
ATOM 783 C C . SER A 1 92 ? -4.575 9.751 3.313 1.00 90.00 92 SER A C 1
ATOM 785 O O . SER A 1 92 ? -5.643 9.501 2.760 1.00 90.00 92 SER A O 1
ATOM 787 N N . GLY A 1 93 ? -3.652 8.826 3.533 1.00 94.38 93 GLY A N 1
ATOM 788 C CA . GLY A 1 93 ? -3.731 7.435 3.106 1.00 94.38 93 GLY A CA 1
ATOM 789 C C . GLY A 1 93 ? -2.603 6.639 3.748 1.00 94.38 93 GLY A C 1
ATOM 790 O O . GLY A 1 93 ? -1.739 7.221 4.410 1.00 94.38 93 GLY A O 1
ATOM 791 N N . ILE A 1 94 ? -2.637 5.325 3.580 1.00 97.38 94 ILE A N 1
ATOM 792 C CA . ILE A 1 94 ? -1.618 4.426 4.109 1.00 97.38 94 ILE A CA 1
ATOM 793 C C . ILE A 1 94 ? -1.263 3.374 3.068 1.00 97.38 94 ILE A C 1
ATOM 795 O O . ILE A 1 94 ? -2.156 2.794 2.446 1.00 97.38 94 ILE A O 1
ATOM 799 N N . ASP A 1 95 ? 0.032 3.134 2.915 1.00 98.06 95 ASP A N 1
ATOM 800 C CA . ASP A 1 95 ? 0.578 2.147 1.997 1.00 98.06 95 ASP A CA 1
ATOM 801 C C . ASP A 1 95 ? 1.283 1.032 2.764 1.00 98.06 95 ASP A C 1
ATOM 803 O O . ASP A 1 95 ? 1.899 1.278 3.805 1.00 98.06 95 ASP A O 1
ATOM 807 N N . ILE A 1 96 ? 1.276 -0.163 2.178 1.00 98.38 96 ILE A N 1
ATOM 808 C CA . ILE A 1 96 ? 2.301 -1.174 2.438 1.00 98.38 96 ILE A CA 1
ATOM 809 C C . ILE A 1 96 ? 3.461 -0.916 1.472 1.00 98.38 96 ILE A C 1
ATOM 811 O O . ILE A 1 96 ? 3.256 -0.852 0.257 1.00 98.38 96 ILE A O 1
ATOM 815 N N . THR A 1 97 ? 4.675 -0.743 1.985 1.00 98.06 97 THR A N 1
ATOM 816 C CA . THR A 1 97 ? 5.854 -0.448 1.162 1.00 98.06 97 THR A CA 1
ATOM 817 C C . THR A 1 97 ? 6.454 -1.723 0.573 1.00 98.06 97 THR A C 1
ATOM 819 O O . THR A 1 97 ? 6.439 -2.794 1.186 1.00 98.06 97 THR A O 1
ATOM 822 N N . SER A 1 98 ? 6.974 -1.621 -0.649 1.00 97.94 98 SER A N 1
ATOM 823 C CA . SER A 1 98 ? 7.609 -2.751 -1.341 1.00 97.94 98 SER A CA 1
ATOM 824 C C . SER A 1 98 ? 8.782 -2.312 -2.219 1.00 97.94 98 SER A C 1
ATOM 826 O O . SER A 1 98 ? 8.976 -2.813 -3.328 1.00 97.94 98 SER A O 1
ATOM 828 N N . GLY A 1 99 ? 9.496 -1.279 -1.772 1.00 97.31 99 GLY A N 1
ATOM 829 C CA . GLY A 1 99 ? 10.581 -0.664 -2.523 1.00 97.31 99 GLY A CA 1
ATOM 830 C C . GLY A 1 99 ? 11.882 -1.457 -2.491 1.00 97.31 99 GLY A C 1
ATOM 831 O O . GLY A 1 99 ? 11.984 -2.535 -1.903 1.00 97.31 99 GLY A O 1
ATOM 832 N N . SER A 1 100 ? 12.893 -0.879 -3.136 1.00 97.44 100 SER A N 1
ATOM 833 C CA . SER A 1 100 ? 14.289 -1.279 -2.986 1.00 97.44 100 SER A CA 1
ATOM 834 C C . SER A 1 100 ? 15.182 -0.049 -3.028 1.00 97.44 100 SER A C 1
ATOM 836 O O . SER A 1 100 ? 15.312 0.607 -4.065 1.00 97.44 100 SER A O 1
ATOM 838 N N . LYS A 1 101 ? 15.856 0.231 -1.911 1.00 96.31 101 LYS A N 1
ATOM 839 C CA . LYS A 1 101 ? 16.864 1.292 -1.826 1.00 96.31 101 LYS A CA 1
ATOM 840 C C . LYS A 1 101 ? 18.050 1.054 -2.761 1.00 96.31 101 LYS A C 1
ATOM 842 O O . LYS A 1 101 ? 18.509 2.001 -3.391 1.00 96.31 101 LYS A O 1
ATOM 847 N N . ALA A 1 102 ? 18.523 -0.190 -2.867 1.00 96.69 102 ALA A N 1
ATOM 848 C CA . ALA A 1 102 ? 19.676 -0.545 -3.698 1.00 96.69 102 ALA A CA 1
ATOM 849 C C . ALA A 1 102 ? 19.431 -0.260 -5.189 1.00 96.69 102 ALA A C 1
ATOM 851 O O . ALA A 1 102 ? 20.343 0.157 -5.896 1.00 96.69 102 ALA A O 1
ATOM 852 N N . ASP A 1 103 ? 18.184 -0.421 -5.633 1.00 97.00 103 ASP A N 1
ATOM 853 C CA . ASP A 1 103 ? 17.782 -0.262 -7.033 1.00 97.00 103 ASP A CA 1
ATOM 854 C C . ASP A 1 103 ? 17.090 1.083 -7.307 1.00 97.00 103 ASP A C 1
ATOM 856 O O . ASP A 1 103 ? 16.646 1.342 -8.425 1.00 97.00 103 ASP A O 1
ATOM 860 N N . GLY A 1 104 ? 16.955 1.948 -6.293 1.00 96.06 104 GLY A N 1
ATOM 861 C CA . GLY A 1 104 ? 16.246 3.226 -6.410 1.00 96.06 104 GLY A CA 1
ATOM 862 C C . GLY A 1 104 ? 14.763 3.074 -6.775 1.00 96.06 104 GLY A C 1
ATOM 863 O O . GLY A 1 104 ? 14.205 3.928 -7.470 1.00 96.06 104 GLY A O 1
ATOM 864 N N . ILE A 1 105 ? 14.132 1.978 -6.346 1.00 97.94 105 ILE A N 1
ATOM 865 C CA . ILE A 1 105 ? 12.723 1.678 -6.606 1.00 97.94 105 ILE A CA 1
ATOM 866 C C . ILE A 1 105 ? 11.891 2.149 -5.418 1.00 97.94 105 ILE A C 1
ATOM 868 O O . ILE A 1 105 ? 12.043 1.637 -4.309 1.00 97.94 105 ILE A O 1
ATOM 872 N N . PHE A 1 106 ? 10.965 3.075 -5.665 1.00 98.06 106 PHE A N 1
ATOM 873 C CA . PHE A 1 106 ? 9.971 3.480 -4.671 1.00 98.06 106 PHE A CA 1
ATOM 874 C C . PHE A 1 106 ? 8.659 2.763 -4.951 1.00 98.06 106 PHE A C 1
ATOM 876 O O . PHE A 1 106 ? 8.144 2.851 -6.067 1.00 98.06 106 PHE A O 1
ATOM 883 N N . CYS A 1 107 ? 8.090 2.097 -3.953 1.00 98.06 107 CYS A N 1
ATOM 884 C CA . CYS A 1 107 ? 6.820 1.406 -4.115 1.00 98.06 107 CYS A CA 1
ATOM 885 C C . CYS A 1 107 ? 5.922 1.547 -2.886 1.00 98.06 107 CYS A C 1
ATOM 887 O O . CYS A 1 107 ? 6.329 1.234 -1.767 1.00 98.06 107 CYS A O 1
ATOM 889 N N . GLY A 1 108 ? 4.672 1.940 -3.131 1.00 98.06 108 GLY A N 1
ATOM 890 C CA . GLY A 1 108 ? 3.576 1.893 -2.172 1.00 98.06 108 GLY A CA 1
ATOM 891 C C . GLY A 1 108 ? 2.375 1.135 -2.737 1.00 98.06 108 GLY A C 1
ATOM 892 O O . GLY A 1 108 ? 1.910 1.416 -3.843 1.00 98.06 108 GLY A O 1
ATOM 893 N N . LEU A 1 109 ? 1.869 0.181 -1.963 1.00 98.44 109 LEU A N 1
ATOM 894 C CA . LEU A 1 109 ? 0.582 -0.473 -2.170 1.00 98.44 109 LEU A CA 1
ATOM 895 C C . LEU A 1 109 ? -0.457 0.253 -1.315 1.00 98.44 109 LEU A C 1
ATOM 897 O O . LEU A 1 109 ? -0.607 -0.039 -0.128 1.00 98.44 109 LEU A O 1
ATOM 901 N N . LEU A 1 110 ? -1.140 1.230 -1.907 1.00 98.00 110 LEU A N 1
ATOM 902 C CA . LEU A 1 110 ? -2.106 2.069 -1.206 1.00 98.00 110 LEU A CA 1
ATOM 903 C C . LEU A 1 110 ? -3.327 1.249 -0.804 1.00 98.00 110 LEU A C 1
ATOM 905 O O . LEU A 1 110 ? -4.026 0.706 -1.662 1.00 98.00 110 LEU A O 1
ATOM 909 N N . ILE A 1 111 ? -3.649 1.248 0.487 1.00 98.12 111 ILE A N 1
ATOM 910 C CA . ILE A 1 111 ? -4.892 0.675 0.997 1.00 98.12 111 ILE A CA 1
ATOM 911 C C . ILE A 1 111 ?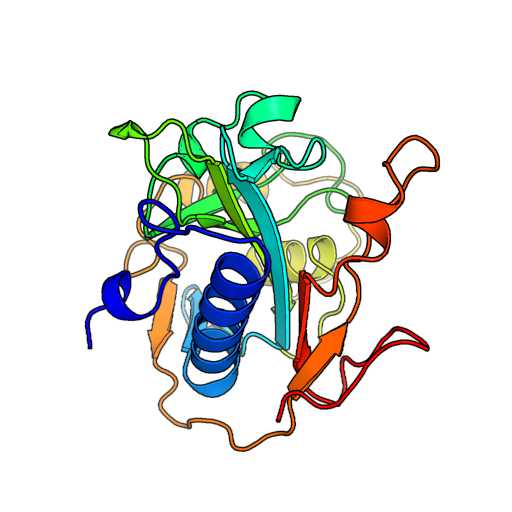 -6.042 1.615 0.630 1.00 98.12 111 ILE A C 1
ATOM 913 O O . ILE A 1 111 ? -6.251 2.661 1.246 1.00 98.12 111 ILE A O 1
ATOM 917 N N . ALA A 1 112 ? -6.798 1.250 -0.403 1.00 95.75 112 ALA A N 1
ATOM 918 C CA . ALA A 1 112 ? -7.842 2.082 -0.996 1.00 95.75 112 ALA A CA 1
ATOM 919 C C . ALA A 1 112 ? -9.268 1.716 -0.538 1.00 95.75 112 ALA A C 1
ATOM 921 O O . ALA A 1 112 ? -10.250 2.289 -1.030 1.00 95.75 112 ALA A O 1
ATOM 922 N N . GLY A 1 113 ? -9.387 0.769 0.392 1.00 95.62 113 GLY A N 1
ATOM 923 C CA . GLY A 1 113 ? -10.621 0.409 1.080 1.00 95.62 113 GLY A CA 1
ATOM 924 C C . GLY A 1 113 ? -10.390 -0.711 2.091 1.00 95.62 113 GLY A C 1
ATOM 925 O O . GLY A 1 113 ? -9.562 -1.590 1.854 1.00 95.62 113 GLY A O 1
ATOM 926 N N . ILE A 1 114 ? -11.131 -0.677 3.198 1.00 96.12 114 ILE A N 1
ATOM 927 C CA . ILE A 1 114 ? -11.123 -1.715 4.241 1.00 96.12 114 ILE A CA 1
ATOM 928 C C . ILE A 1 114 ? -12.543 -1.931 4.766 1.00 96.12 114 ILE A C 1
ATOM 930 O O . ILE A 1 114 ? -13.292 -0.963 4.888 1.00 96.12 114 ILE A O 1
ATOM 934 N N . GLY A 1 115 ? -12.928 -3.162 5.106 1.00 93.69 115 GLY A N 1
ATOM 935 C CA . GLY A 1 115 ? -14.267 -3.461 5.632 1.00 93.69 115 GLY A CA 1
ATOM 936 C C . GLY A 1 115 ? -15.387 -2.883 4.756 1.00 93.69 115 GLY A C 1
ATOM 937 O O . GLY A 1 115 ? -15.542 -3.266 3.607 1.00 93.69 115 GLY A O 1
ATOM 938 N N . GLU A 1 116 ? -16.175 -1.947 5.281 1.00 90.56 116 GLU A N 1
ATOM 939 C CA . GLU A 1 116 ? -17.236 -1.239 4.534 1.00 90.56 116 GLU A CA 1
ATOM 940 C C . GLU A 1 116 ? -16.828 0.181 4.092 1.00 90.56 116 GLU A C 1
ATOM 942 O O . GLU A 1 116 ? -17.644 0.967 3.610 1.00 90.56 116 GLU A O 1
ATOM 947 N N . LYS A 1 117 ? -15.559 0.559 4.276 1.00 91.75 117 LYS A N 1
ATOM 948 C CA . LYS A 1 117 ? -15.077 1.945 4.211 1.00 91.75 117 LYS A CA 1
ATOM 949 C C . LYS A 1 117 ? -14.314 2.241 2.917 1.00 91.75 117 LYS A C 1
ATOM 951 O O . LYS A 1 117 ? -13.302 1.613 2.610 1.00 91.75 117 LYS A O 1
ATOM 956 N N . LYS A 1 118 ? -14.822 3.227 2.155 1.00 91.06 118 LYS A N 1
ATOM 957 C CA . LYS A 1 118 ? -14.400 3.546 0.777 1.00 91.06 118 LYS A CA 1
ATOM 958 C C . LYS A 1 118 ? -13.363 4.635 0.660 1.00 91.06 118 LYS A C 1
ATOM 960 O O . LYS A 1 118 ? -13.615 5.765 1.066 1.00 91.06 118 LYS A O 1
ATOM 965 N N . GLY A 1 119 ? -12.285 4.332 -0.058 1.00 91.62 119 GLY A N 1
ATOM 966 C CA . GLY A 1 119 ? -11.228 5.285 -0.360 1.00 91.62 119 GLY A CA 1
ATOM 967 C C . GLY A 1 119 ? -10.138 5.274 0.702 1.00 91.62 119 GLY A C 1
ATOM 968 O O . GLY A 1 119 ? -10.379 4.951 1.864 1.00 91.62 119 GLY A O 1
ATOM 969 N N . SER A 1 120 ? -8.935 5.650 0.285 1.00 93.06 120 SER A N 1
ATOM 970 C CA . SER A 1 120 ? -7.735 5.602 1.119 1.00 93.06 120 SER A CA 1
ATOM 971 C C . SER A 1 120 ? -7.808 6.493 2.354 1.00 93.06 120 SER A C 1
ATOM 973 O O . SER A 1 120 ? -7.435 6.069 3.445 1.00 93.06 120 SER A O 1
ATOM 975 N N . SER A 1 121 ? -8.361 7.698 2.221 1.00 92.38 121 SER A N 1
ATOM 976 C CA . SER A 1 121 ? -8.538 8.601 3.360 1.00 92.38 121 SER A CA 1
ATOM 977 C C . SER A 1 121 ? -9.530 8.059 4.381 1.00 92.38 121 SER A C 1
ATOM 979 O O . SER A 1 121 ? -9.283 8.116 5.581 1.00 92.38 121 SER A O 1
ATOM 981 N N . THR A 1 122 ? -10.635 7.477 3.922 1.00 92.38 122 THR A N 1
ATOM 982 C CA . THR A 1 122 ? -11.620 6.810 4.779 1.00 92.38 122 THR A CA 1
ATOM 983 C C . THR A 1 122 ? -11.023 5.580 5.461 1.00 92.38 122 THR A C 1
ATOM 985 O O . THR A 1 122 ? -11.287 5.368 6.644 1.00 92.38 122 THR A O 1
ATOM 988 N N . ALA A 1 123 ? -10.197 4.800 4.756 1.00 94.62 123 ALA A N 1
ATOM 989 C CA . ALA A 1 123 ? -9.494 3.656 5.328 1.00 94.62 123 ALA A CA 1
ATOM 990 C C . ALA A 1 123 ? -8.554 4.093 6.461 1.00 94.62 123 ALA A C 1
ATOM 992 O O . ALA A 1 123 ? -8.695 3.607 7.582 1.00 94.62 123 ALA A O 1
ATOM 993 N N . LEU A 1 124 ? -7.687 5.086 6.226 1.00 95.00 124 LEU A N 1
ATOM 994 C CA . LEU A 1 124 ? -6.799 5.605 7.270 1.00 95.00 124 LEU A CA 1
ATOM 995 C C . LEU A 1 124 ? -7.578 6.205 8.448 1.00 95.00 124 LEU A C 1
ATOM 997 O O . LEU A 1 124 ? -7.253 5.913 9.595 1.00 95.00 124 LEU A O 1
ATOM 1001 N N . LYS A 1 125 ? -8.630 6.997 8.192 1.00 93.75 125 LYS A N 1
ATOM 1002 C CA . LYS A 1 125 ? -9.503 7.518 9.260 1.00 93.75 125 LYS A CA 1
ATOM 1003 C C . LYS A 1 125 ? -10.074 6.385 10.108 1.00 93.75 125 LYS A C 1
ATOM 1005 O O . LYS A 1 125 ? -10.035 6.463 11.323 1.00 93.75 125 LYS A O 1
ATOM 1010 N N . THR A 1 126 ? -10.550 5.315 9.483 1.00 93.69 126 THR A N 1
ATOM 1011 C CA . THR A 1 126 ? -11.113 4.158 10.198 1.00 93.69 126 THR A CA 1
ATOM 1012 C C . THR A 1 126 ? -10.063 3.451 11.058 1.00 93.69 126 THR A C 1
ATOM 1014 O O . THR A 1 126 ? -10.367 3.011 12.167 1.00 93.69 126 THR A O 1
ATOM 1017 N N . ILE A 1 127 ? -8.825 3.368 10.561 1.00 94.50 127 ILE A N 1
ATOM 1018 C CA . ILE A 1 127 ? -7.705 2.779 11.294 1.00 94.50 127 ILE A CA 1
ATOM 1019 C C . ILE A 1 127 ? -7.325 3.646 12.483 1.00 94.50 127 ILE A C 1
ATOM 1021 O O . ILE A 1 127 ? -7.168 3.103 13.561 1.00 94.50 127 ILE A O 1
ATOM 1025 N N . VAL A 1 128 ? -7.166 4.957 12.309 1.00 92.69 128 VAL A N 1
ATOM 1026 C CA . VAL A 1 128 ? -6.593 5.854 13.325 1.00 92.69 128 VAL A CA 1
ATOM 1027 C C . VAL A 1 128 ? -7.649 6.284 14.341 1.00 92.69 128 VAL A C 1
ATOM 1029 O O . VAL A 1 128 ? -7.407 6.207 15.550 1.00 92.69 128 VAL A O 1
ATOM 1032 N N . ARG A 1 129 ? -8.838 6.678 13.870 1.00 90.44 129 ARG A N 1
ATOM 1033 C CA . ARG A 1 129 ? -9.875 7.281 14.708 1.00 90.44 129 ARG A CA 1
ATOM 1034 C C . ARG A 1 129 ? -10.560 6.260 15.621 1.00 90.44 129 ARG A C 1
ATOM 1036 O O . ARG A 1 129 ? -10.746 5.088 15.253 1.00 90.44 129 ARG A O 1
ATOM 1043 N N . PRO A 1 130 ? -10.972 6.676 16.825 1.00 79.31 130 PRO A N 1
ATOM 1044 C CA . PRO A 1 130 ? -12.012 5.961 17.546 1.00 79.31 130 PRO A CA 1
ATOM 1045 C C . PRO A 1 130 ? -13.310 5.923 16.707 1.00 79.31 130 PRO A C 1
ATOM 1047 O O . PRO A 1 130 ? -13.484 6.690 15.767 1.00 79.31 130 PRO A O 1
ATOM 1050 N N . MET A 1 131 ? -14.191 4.948 16.963 1.00 68.69 131 MET A N 1
ATOM 1051 C CA . MET A 1 131 ? -15.411 4.714 16.156 1.00 68.69 131 MET A CA 1
ATOM 1052 C C . MET A 1 131 ? -16.527 5.746 16.435 1.00 68.69 131 MET A C 1
ATOM 1054 O O . MET A 1 131 ? -17.668 5.534 16.040 1.00 68.69 131 MET A O 1
ATOM 1058 N N . ASP A 1 132 ? -16.213 6.828 17.142 1.00 64.19 132 ASP A N 1
ATOM 1059 C CA . ASP A 1 132 ? -17.146 7.835 17.642 1.00 64.19 132 ASP A CA 1
ATOM 1060 C C . ASP A 1 132 ? -17.281 9.050 16.696 1.00 64.19 132 ASP A C 1
ATOM 1062 O O . ASP A 1 132 ? -16.801 9.051 15.558 1.00 64.19 132 ASP A O 1
ATOM 1066 N N . GLU A 1 133 ? -17.978 10.088 17.175 1.00 58.22 133 GLU A N 1
ATOM 1067 C CA . GLU A 1 133 ? -18.424 11.316 16.486 1.00 58.22 133 GLU A CA 1
ATOM 1068 C C . GLU A 1 133 ? -17.317 12.114 15.764 1.00 58.22 133 GLU A C 1
ATOM 1070 O O . GLU A 1 133 ? -17.584 13.076 15.044 1.00 58.22 133 GLU A O 1
ATOM 1075 N N . THR A 1 134 ? -16.057 11.711 15.914 1.00 67.25 134 THR A N 1
ATOM 1076 C CA . THR A 1 134 ? -14.889 12.378 15.341 1.00 67.25 134 THR A CA 1
ATOM 1077 C C . THR A 1 134 ? -14.583 11.960 13.900 1.00 67.25 134 THR A C 1
ATOM 1079 O O . THR A 1 134 ? -13.710 12.561 13.270 1.00 67.25 134 THR A O 1
ATOM 1082 N N . PHE A 1 135 ? -15.295 10.980 13.320 1.00 77.12 135 PHE A N 1
ATOM 1083 C CA . PHE A 1 135 ? -14.984 10.462 11.977 1.00 77.12 135 PHE A CA 1
ATOM 1084 C C . PHE A 1 135 ? -14.948 11.540 10.884 1.00 77.12 135 PHE A C 1
ATOM 1086 O O . PHE A 1 135 ? -14.082 11.491 10.004 1.00 77.12 135 PHE A O 1
ATOM 1093 N N . ASP A 1 136 ? -15.811 12.550 10.982 1.00 82.19 136 ASP A N 1
ATOM 1094 C CA . ASP A 1 136 ? -15.893 13.660 10.026 1.00 82.19 136 ASP A CA 1
ATOM 1095 C C . ASP A 1 136 ? -15.162 14.926 10.487 1.00 82.19 136 ASP A C 1
ATOM 1097 O O . ASP A 1 136 ? -15.184 15.947 9.795 1.00 82.19 136 ASP A O 1
ATOM 1101 N N . ALA A 1 137 ? -14.433 14.860 11.609 1.00 84.56 137 ALA A N 1
ATOM 1102 C CA . ALA A 1 137 ? -13.651 15.988 12.089 1.00 84.56 137 ALA A CA 1
ATOM 1103 C C . ALA A 1 137 ? -12.677 16.462 10.993 1.00 84.56 137 ALA A C 1
ATOM 1105 O O . ALA A 1 137 ? -11.934 15.644 10.424 1.00 84.56 137 ALA A O 1
ATOM 1106 N N . PRO A 1 138 ? -12.639 17.776 10.699 1.00 86.69 138 PRO A N 1
ATOM 1107 C CA . PRO A 1 138 ? -11.945 18.315 9.532 1.00 86.69 138 PRO A CA 1
ATOM 1108 C C . PRO A 1 138 ? -10.421 18.265 9.660 1.00 86.69 138 PRO A C 1
ATOM 1110 O O . PRO A 1 138 ? -9.725 18.525 8.677 1.00 86.69 138 PRO A O 1
ATOM 1113 N N . ARG A 1 139 ? -9.904 17.970 10.860 1.00 89.25 139 ARG A N 1
ATOM 1114 C CA . ARG A 1 139 ? -8.480 17.949 11.200 1.00 89.25 139 ARG A CA 1
ATOM 1115 C C . ARG A 1 139 ? -8.120 16.721 12.016 1.00 89.25 139 ARG A C 1
ATOM 1117 O O . ARG A 1 139 ? -8.972 16.199 12.727 1.00 89.25 139 ARG A O 1
ATOM 1124 N N . TRP A 1 140 ? -6.860 16.305 11.915 1.00 89.56 140 TRP A N 1
ATOM 1125 C CA . TRP A 1 140 ? -6.292 15.320 12.830 1.00 89.56 140 TRP A CA 1
ATOM 1126 C C . TRP A 1 140 ? -6.072 15.948 14.213 1.00 89.56 140 TRP A C 1
ATOM 1128 O O . TRP A 1 140 ? -5.487 17.038 14.289 1.00 89.56 140 TRP A O 1
ATOM 1138 N N . SER A 1 141 ? -6.512 15.276 15.275 1.00 90.31 141 SER A N 1
ATOM 1139 C CA . SER A 1 141 ? -6.138 15.593 16.655 1.00 90.31 141 SER A CA 1
ATOM 1140 C C . SER A 1 141 ? -4.647 15.319 16.882 1.00 90.31 141 SER A C 1
ATOM 1142 O O . SER A 1 141 ? -3.973 14.715 16.041 1.00 90.31 141 SER A O 1
ATOM 1144 N N . ASP A 1 142 ? -4.098 15.791 17.997 1.00 90.44 142 ASP A N 1
ATOM 1145 C CA . ASP A 1 142 ? -2.684 15.5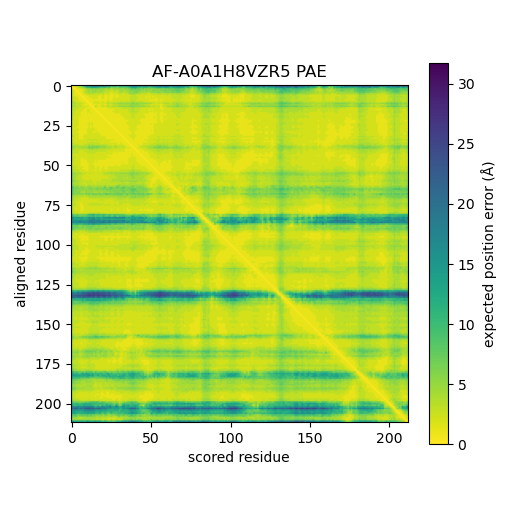58 18.295 1.00 90.44 142 ASP A CA 1
ATOM 1146 C C . ASP A 1 142 ? -2.404 14.086 18.620 1.00 90.44 142 ASP A C 1
ATOM 1148 O O . ASP A 1 142 ? -1.429 13.541 18.105 1.00 90.44 142 ASP A O 1
ATOM 1152 N N . ASP A 1 143 ? -3.316 13.402 19.314 1.00 90.56 143 ASP A N 1
ATOM 1153 C CA . ASP A 1 143 ? -3.227 11.955 19.557 1.00 90.56 143 ASP A CA 1
ATOM 1154 C C . ASP A 1 143 ? -3.263 11.151 18.249 1.00 90.56 143 ASP A C 1
ATOM 1156 O O . ASP A 1 143 ? -2.472 10.228 18.051 1.00 90.56 143 ASP A O 1
ATOM 1160 N N . GLU A 1 144 ? -4.123 11.541 17.300 1.00 91.81 144 GLU A N 1
ATOM 1161 C CA . GLU A 1 144 ? -4.186 10.915 15.975 1.00 91.81 144 GLU A CA 1
ATOM 1162 C C . GLU A 1 144 ? -2.870 11.107 15.203 1.00 91.81 144 GLU A C 1
ATOM 1164 O O . GLU A 1 144 ? -2.403 10.189 14.525 1.00 91.81 144 GLU A O 1
ATOM 1169 N N . LYS A 1 145 ? -2.235 12.283 15.311 1.00 92.00 145 LYS A N 1
ATOM 1170 C CA . LYS A 1 145 ? -0.921 12.539 14.695 1.00 92.00 145 LYS A CA 1
ATOM 1171 C C . LYS A 1 145 ? 0.187 11.725 15.354 1.00 92.00 145 LYS A C 1
ATOM 1173 O O . LYS A 1 145 ? 1.033 11.200 14.633 1.00 92.00 145 LYS A O 1
ATOM 1178 N N . ILE A 1 146 ? 0.190 11.625 16.684 1.00 92.12 146 ILE A N 1
ATOM 1179 C CA . ILE A 1 146 ? 1.154 10.812 17.435 1.00 92.12 146 ILE A CA 1
ATOM 1180 C C . ILE A 1 146 ? 1.046 9.357 16.989 1.00 92.12 146 ILE A C 1
ATOM 1182 O O . ILE A 1 146 ? 2.050 8.770 16.590 1.00 92.12 146 ILE A O 1
ATOM 1186 N N . LEU A 1 147 ? -0.169 8.813 16.944 1.00 93.06 147 LEU A N 1
ATOM 1187 C CA . LEU A 1 147 ? -0.409 7.454 16.480 1.00 93.06 147 LEU A CA 1
ATOM 1188 C C . LEU A 1 147 ? 0.052 7.241 15.030 1.00 93.06 147 LEU A C 1
ATOM 1190 O O . LEU A 1 147 ? 0.740 6.268 14.735 1.00 93.06 147 LEU A O 1
ATOM 1194 N N . MET A 1 148 ? -0.286 8.147 14.108 1.00 94.31 148 MET A N 1
ATOM 1195 C CA . MET A 1 148 ? 0.183 8.038 12.721 1.00 94.31 148 MET A CA 1
ATOM 1196 C C . MET A 1 148 ? 1.713 8.042 12.625 1.00 94.31 148 MET A C 1
ATOM 1198 O O . MET A 1 148 ? 2.269 7.312 11.809 1.00 94.31 148 MET A O 1
ATOM 1202 N N . ASN A 1 149 ? 2.396 8.830 13.460 1.00 92.62 149 ASN A N 1
ATOM 1203 C CA . ASN A 1 149 ? 3.857 8.839 13.523 1.00 92.62 149 ASN A CA 1
ATOM 1204 C C . ASN A 1 149 ? 4.433 7.549 14.122 1.00 92.62 149 ASN A C 1
ATOM 1206 O O . ASN A 1 149 ? 5.527 7.160 13.735 1.00 92.62 149 ASN A O 1
ATOM 1210 N N . GLN A 1 150 ? 3.717 6.898 15.042 1.00 93.62 150 GLN A N 1
ATOM 1211 C CA . GLN A 1 150 ? 4.101 5.594 15.589 1.00 93.62 150 GLN A CA 1
ATOM 1212 C C . GLN A 1 150 ? 3.904 4.457 14.581 1.00 93.62 150 GLN A C 1
ATOM 1214 O O . GLN A 1 150 ? 4.616 3.466 14.654 1.00 93.62 150 GLN A O 1
ATOM 1219 N N . ILE A 1 151 ? 2.945 4.584 13.660 1.00 95.75 151 ILE A N 1
ATOM 1220 C CA . ILE A 1 151 ? 2.700 3.597 12.599 1.00 95.75 151 ILE A CA 1
ATOM 1221 C C . ILE A 1 151 ? 3.712 3.762 11.459 1.00 95.75 151 ILE A C 1
ATOM 1223 O O . ILE A 1 151 ? 4.258 2.777 10.966 1.00 95.75 151 ILE A O 1
ATOM 1227 N N . ASP A 1 152 ? 3.960 4.993 11.017 1.00 95.88 152 ASP A N 1
ATOM 1228 C CA . ASP A 1 152 ? 4.796 5.268 9.848 1.00 95.88 152 ASP A CA 1
ATOM 1229 C C . ASP A 1 152 ? 6.232 4.733 9.994 1.00 95.88 152 ASP A C 1
ATOM 1231 O O . ASP A 1 152 ? 6.917 4.988 10.981 1.00 95.88 152 ASP A O 1
ATOM 1235 N N . GLY A 1 153 ? 6.700 4.001 8.983 1.00 94.94 153 GLY A N 1
ATOM 1236 C CA . GLY A 1 153 ? 8.029 3.392 8.939 1.00 94.94 153 GLY A CA 1
ATOM 1237 C C . GLY A 1 153 ? 8.181 2.099 9.748 1.00 94.94 153 GLY A C 1
ATOM 1238 O O . GLY A 1 153 ? 9.230 1.465 9.665 1.00 94.94 153 GLY A O 1
ATOM 1239 N N . THR A 1 154 ? 7.165 1.669 10.501 1.00 96.31 154 THR A N 1
AT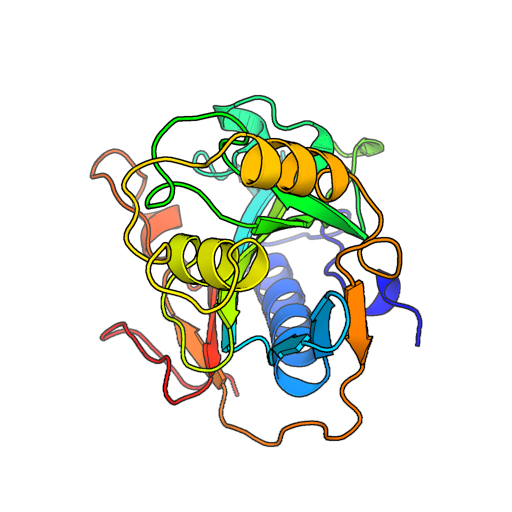OM 1240 C CA . THR A 1 154 ? 7.224 0.404 11.254 1.00 96.31 154 THR A CA 1
ATOM 1241 C C . THR A 1 154 ? 6.952 -0.809 10.369 1.00 96.31 154 THR A C 1
ATOM 1243 O O . THR A 1 154 ? 6.306 -0.693 9.327 1.00 96.31 154 THR A O 1
ATOM 1246 N N . ARG A 1 155 ? 7.456 -1.984 10.772 1.00 96.88 155 ARG A N 1
ATOM 1247 C CA . ARG A 1 155 ? 7.233 -3.252 10.060 1.00 96.88 155 ARG A CA 1
ATOM 1248 C C . ARG A 1 155 ? 5.756 -3.627 10.070 1.00 96.88 155 ARG A C 1
ATOM 1250 O O . ARG A 1 155 ? 5.132 -3.607 11.123 1.00 96.88 155 ARG A O 1
ATOM 1257 N N . ILE A 1 156 ? 5.228 -4.057 8.926 1.00 97.12 156 ILE A N 1
ATOM 1258 C CA . ILE A 1 156 ? 3.802 -4.393 8.789 1.00 97.12 156 ILE A CA 1
ATOM 1259 C C . ILE A 1 156 ? 3.372 -5.604 9.617 1.00 97.12 156 ILE A C 1
ATOM 1261 O O . ILE A 1 156 ? 2.201 -5.736 9.928 1.00 97.12 156 ILE A O 1
ATOM 1265 N N . GLU A 1 157 ? 4.288 -6.490 9.991 1.00 95.06 157 GLU A N 1
ATOM 1266 C CA . GLU A 1 157 ? 3.993 -7.670 10.817 1.00 95.06 157 GLU A CA 1
ATOM 1267 C C . GLU A 1 157 ? 3.976 -7.378 12.329 1.00 95.06 157 GLU A C 1
ATOM 1269 O O . GLU A 1 157 ? 3.526 -8.210 13.119 1.00 95.06 157 GLU A O 1
ATOM 1274 N N . GLY A 1 158 ? 4.453 -6.201 12.745 1.00 90.12 158 GLY A N 1
ATOM 1275 C CA . GLY A 1 158 ? 4.651 -5.838 14.147 1.00 90.12 158 GLY A CA 1
ATOM 1276 C C . GLY A 1 158 ? 4.106 -4.456 14.508 1.00 90.12 158 GLY A C 1
ATOM 1277 O O . GLY A 1 158 ? 3.576 -3.734 13.675 1.00 90.12 158 GLY A O 1
ATOM 1278 N N . GLY A 1 159 ? 4.240 -4.086 15.783 1.00 90.25 159 GLY A N 1
ATOM 1279 C CA . GLY A 1 159 ? 3.831 -2.771 16.282 1.00 90.25 159 GLY A CA 1
ATOM 1280 C C . GLY A 1 159 ? 2.324 -2.609 16.508 1.00 90.25 159 GLY A C 1
ATOM 1281 O O . GLY A 1 159 ? 1.583 -3.584 16.647 1.00 90.25 159 GLY A O 1
ATOM 1282 N N . GLU A 1 160 ? 1.895 -1.348 16.591 1.00 92.44 160 GLU A N 1
ATOM 1283 C CA . GLU A 1 160 ? 0.515 -0.950 16.908 1.00 92.44 160 GLU A CA 1
ATOM 1284 C C . GLU A 1 160 ? -0.472 -1.339 15.796 1.00 92.44 160 GLU A C 1
ATOM 1286 O O . GLU A 1 160 ? -1.573 -1.814 16.072 1.00 92.44 160 GLU A O 1
ATOM 1291 N N . LEU A 1 161 ? -0.062 -1.179 14.532 1.00 97.38 161 LEU A N 1
ATOM 1292 C CA . LEU A 1 161 ? -0.829 -1.572 13.354 1.00 97.38 161 LEU A CA 1
ATOM 1293 C C . LEU A 1 161 ? -0.151 -2.757 12.673 1.00 97.38 161 LEU A C 1
ATOM 1295 O O . LEU A 1 161 ? 0.988 -2.642 12.230 1.00 97.38 161 LEU A O 1
ATOM 1299 N N . ARG A 1 162 ? -0.867 -3.870 12.533 1.00 97.38 162 ARG A N 1
ATOM 1300 C CA . ARG A 1 162 ? -0.331 -5.112 11.972 1.00 97.38 162 ARG A CA 1
ATOM 1301 C C . ARG A 1 162 ? -1.138 -5.580 10.774 1.00 97.38 162 ARG A C 1
ATOM 1303 O O . ARG A 1 162 ? -2.348 -5.401 10.708 1.00 97.38 162 ARG A O 1
ATOM 1310 N N . LEU A 1 163 ? -0.457 -6.213 9.839 1.00 97.81 163 LEU A N 1
ATOM 1311 C CA . LEU A 1 163 ? -1.019 -6.992 8.758 1.00 97.81 163 LEU A CA 1
ATOM 1312 C C . LEU A 1 163 ? -0.921 -8.459 9.169 1.00 97.81 163 LEU A C 1
ATOM 1314 O O . LEU A 1 163 ? 0.172 -9.013 9.285 1.00 97.81 163 LEU A O 1
ATOM 1318 N N . THR A 1 164 ? -2.064 -9.085 9.418 1.00 96.62 164 THR A N 1
ATOM 1319 C CA . THR A 1 164 ? -2.136 -10.461 9.909 1.00 96.62 164 THR A CA 1
ATOM 1320 C C . THR A 1 164 ? -2.857 -11.341 8.902 1.00 96.62 164 THR A C 1
ATOM 1322 O O . THR A 1 164 ? -3.722 -10.885 8.151 1.00 96.62 164 THR A O 1
ATOM 1325 N N . LYS A 1 165 ? -2.476 -12.620 8.849 1.00 95.75 165 LYS A N 1
ATOM 1326 C CA . LYS A 1 165 ? -3.196 -13.594 8.030 1.00 95.75 165 LYS A CA 1
ATOM 1327 C C . LYS A 1 165 ? -4.589 -13.786 8.625 1.00 95.75 165 LYS A C 1
ATOM 1329 O O . LYS A 1 165 ? -4.718 -14.020 9.826 1.00 95.75 165 LYS A O 1
ATOM 1334 N N . SER A 1 166 ? -5.620 -13.682 7.797 1.00 94.25 166 SER A N 1
ATOM 1335 C CA . SER A 1 166 ? -6.992 -13.886 8.234 1.00 94.25 166 SER A CA 1
ATOM 1336 C C . SER A 1 166 ? -7.213 -15.362 8.582 1.00 94.25 166 SER A C 1
ATOM 1338 O O . SER A 1 166 ? -6.814 -16.239 7.808 1.00 94.25 166 SER A O 1
ATOM 1340 N N . PRO A 1 167 ? -7.873 -15.670 9.712 1.00 92.62 167 PRO A N 1
ATOM 1341 C CA . PRO A 1 167 ? -8.282 -17.038 10.023 1.00 92.62 167 PRO A CA 1
ATOM 1342 C C . PRO A 1 167 ? -9.356 -17.563 9.057 1.00 92.62 167 PRO A C 1
ATOM 1344 O O . PRO A 1 167 ? -9.568 -18.771 8.985 1.00 92.62 167 PRO A O 1
ATOM 1347 N N . PHE A 1 168 ? -10.005 -16.673 8.297 1.00 92.31 168 PHE A N 1
ATOM 1348 C CA . PHE A 1 168 ? -11.053 -17.006 7.335 1.00 92.31 168 PHE A CA 1
ATOM 1349 C C . PHE A 1 168 ? -10.704 -16.442 5.948 1.00 92.31 168 PHE A C 1
ATOM 1351 O O . PHE A 1 168 ? -11.216 -15.382 5.572 1.00 92.31 168 PHE A O 1
ATOM 1358 N N . PRO A 1 169 ? -9.831 -17.127 5.179 1.00 91.06 169 PRO A N 1
ATOM 1359 C CA . PRO A 1 169 ? -9.536 -16.753 3.802 1.00 91.06 169 PRO A CA 1
ATOM 1360 C C . PRO A 1 169 ? -10.812 -16.599 2.983 1.00 91.06 169 PRO A C 1
ATOM 1362 O O . PRO A 1 169 ? -11.753 -17.392 3.095 1.00 91.06 169 PRO A O 1
ATOM 1365 N N . ARG A 1 170 ? -10.856 -15.557 2.159 1.00 94.75 170 ARG A N 1
ATOM 1366 C CA . ARG A 1 170 ? -12.055 -15.209 1.402 1.00 94.75 170 ARG A CA 1
ATOM 1367 C C . ARG A 1 170 ? -12.013 -15.832 0.017 1.00 94.75 170 ARG A C 1
ATOM 1369 O O . ARG A 1 170 ? -10.992 -15.812 -0.655 1.00 94.75 170 ARG A O 1
ATOM 1376 N N . SER A 1 171 ? -13.163 -16.311 -0.441 1.00 93.50 171 SER A N 1
ATOM 1377 C CA . SER A 1 171 ? -13.381 -16.717 -1.830 1.00 93.50 171 SER A CA 1
ATOM 1378 C C . SER A 1 171 ? -14.392 -15.759 -2.449 1.00 93.50 171 SER A C 1
ATOM 1380 O O . SER A 1 171 ? -15.593 -16.015 -2.478 1.00 93.50 171 SER A O 1
ATOM 1382 N N . ILE A 1 172 ? -13.907 -14.578 -2.833 1.00 93.31 172 ILE A N 1
ATOM 1383 C CA . ILE A 1 172 ? -14.723 -13.519 -3.430 1.00 93.31 172 ILE A CA 1
ATOM 1384 C C . ILE A 1 172 ? -14.134 -13.110 -4.781 1.00 93.31 172 ILE A C 1
ATOM 1386 O O . ILE A 1 172 ? -12.910 -13.088 -4.918 1.00 93.31 172 ILE A O 1
ATOM 1390 N N . PRO A 1 173 ? -14.968 -12.736 -5.767 1.00 94.44 173 PRO A N 1
ATOM 1391 C CA . PRO A 1 173 ? -14.464 -12.230 -7.034 1.00 94.44 173 PRO A CA 1
ATOM 1392 C C . PRO A 1 173 ? -13.685 -10.926 -6.844 1.00 94.44 173 PRO A C 1
ATOM 1394 O O . PRO A 1 173 ? -14.138 -10.008 -6.143 1.00 94.44 173 PRO A O 1
ATOM 1397 N N . LEU A 1 174 ? -12.539 -10.836 -7.515 1.00 96.19 174 LEU A N 1
ATOM 1398 C CA . LEU A 1 174 ? -11.716 -9.635 -7.587 1.00 96.19 174 LEU A CA 1
ATOM 1399 C C . LEU A 1 174 ? -11.833 -8.993 -8.966 1.00 96.19 174 LEU A C 1
ATOM 1401 O O . LEU A 1 174 ? -12.130 -9.656 -9.957 1.00 96.19 174 LEU A O 1
ATOM 1405 N N . TYR A 1 175 ? -11.610 -7.686 -9.012 1.00 96.12 175 TYR A N 1
ATOM 1406 C CA . TYR A 1 175 ? -11.675 -6.891 -10.228 1.00 96.12 175 TYR A CA 1
ATOM 1407 C C . TYR A 1 175 ? -10.432 -6.023 -10.356 1.00 96.12 175 TYR A C 1
ATOM 1409 O O . TYR A 1 175 ? -10.001 -5.411 -9.375 1.00 96.12 175 TYR A O 1
ATOM 1417 N N . VAL A 1 176 ? -9.908 -5.942 -11.576 1.00 95.12 176 VAL A N 1
ATOM 1418 C CA . VAL A 1 176 ? -8.887 -4.977 -11.991 1.00 95.12 176 VAL A CA 1
ATOM 1419 C C . VAL A 1 176 ? -9.565 -3.701 -12.476 1.00 95.12 176 VAL A C 1
ATOM 1421 O O . VAL A 1 176 ? -10.608 -3.757 -13.126 1.00 95.12 176 VAL A O 1
ATOM 1424 N N . ASP A 1 177 ? -8.993 -2.544 -12.165 1.00 93.06 177 ASP A N 1
ATOM 1425 C CA . ASP A 1 177 ? -9.500 -1.240 -12.597 1.00 93.06 177 ASP A CA 1
ATOM 1426 C C . ASP A 1 177 ? -8.357 -0.219 -12.691 1.00 93.06 177 ASP A C 1
ATOM 1428 O O . ASP A 1 177 ? -7.225 -0.471 -12.255 1.00 93.06 177 ASP A O 1
ATOM 1432 N N . THR A 1 178 ? -8.653 0.957 -13.235 1.00 93.25 178 THR A N 1
ATOM 1433 C CA . THR A 1 178 ? -7.745 2.099 -13.164 1.00 93.25 178 THR A CA 1
ATOM 1434 C C . THR A 1 178 ? -7.679 2.671 -11.747 1.00 93.25 178 THR A C 1
ATOM 1436 O O . THR A 1 178 ? -8.592 2.531 -10.924 1.00 93.25 178 THR A O 1
ATOM 1439 N N . ARG A 1 179 ? -6.561 3.329 -11.428 1.00 92.62 179 ARG A N 1
ATOM 1440 C CA . ARG A 1 179 ? -6.400 4.020 -10.140 1.00 92.62 179 ARG A CA 1
ATOM 1441 C C . ARG A 1 179 ? -7.272 5.261 -10.074 1.00 92.62 179 ARG A C 1
ATOM 1443 O O . ARG A 1 179 ? -7.506 5.938 -11.075 1.00 92.62 179 ARG A O 1
ATOM 1450 N N . ARG A 1 180 ? -7.666 5.639 -8.860 1.00 87.44 180 ARG A N 1
ATOM 1451 C CA . ARG A 1 180 ? -8.431 6.865 -8.597 1.00 87.44 180 ARG A CA 1
ATOM 1452 C C . ARG A 1 180 ? -7.521 8.089 -8.517 1.00 87.44 180 ARG A C 1
ATOM 1454 O O . ARG A 1 180 ? -7.383 8.721 -7.472 1.00 87.44 180 ARG A O 1
ATOM 1461 N N . LEU A 1 181 ? -6.890 8.423 -9.636 1.00 82.19 181 LEU A N 1
ATOM 1462 C CA . LEU A 1 181 ? -6.025 9.593 -9.743 1.00 82.19 181 LEU A CA 1
ATOM 1463 C C . 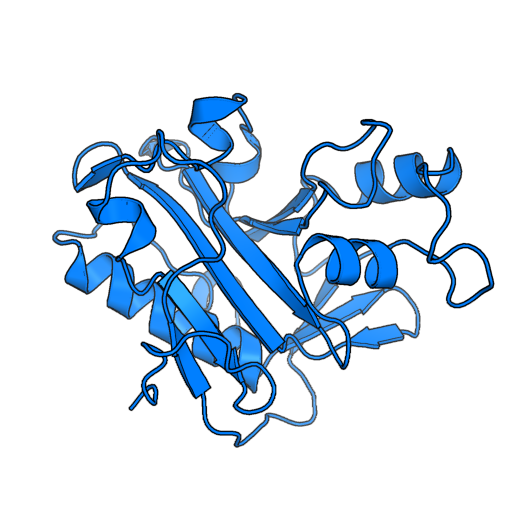LEU A 1 181 ? -6.842 10.862 -9.995 1.00 82.19 181 LEU A C 1
ATOM 1465 O O . LEU A 1 181 ? -7.775 10.869 -10.792 1.00 82.19 181 LEU A O 1
ATOM 1469 N N . ALA A 1 182 ? -6.450 11.957 -9.344 1.00 68.56 182 ALA A N 1
ATOM 1470 C CA . ALA A 1 182 ? -7.021 13.279 -9.574 1.00 68.56 182 ALA A CA 1
ATOM 1471 C C . ALA A 1 182 ? -5.987 14.196 -10.242 1.00 68.56 182 ALA A C 1
ATOM 1473 O O . ALA A 1 182 ? -4.869 14.341 -9.742 1.00 68.56 182 ALA A O 1
ATOM 1474 N N . GLY A 1 183 ? -6.380 14.852 -11.336 1.00 72.81 183 GLY A N 1
ATOM 1475 C CA . GLY A 1 183 ? -5.597 15.901 -11.989 1.00 72.81 183 GLY A CA 1
ATOM 1476 C C . GLY A 1 183 ? -5.352 15.664 -13.478 1.00 72.81 183 GLY A C 1
ATOM 1477 O O . GLY A 1 183 ? -4.883 14.607 -13.904 1.00 72.81 183 GLY A O 1
ATOM 1478 N N . ASP A 1 184 ? -5.607 16.696 -14.278 1.00 76.88 184 ASP A N 1
ATOM 1479 C CA . ASP A 1 184 ? -5.496 16.619 -15.740 1.00 76.88 184 ASP A CA 1
ATOM 1480 C C . ASP A 1 184 ? -4.048 16.505 -16.223 1.00 76.88 184 ASP A C 1
ATOM 1482 O O . ASP A 1 184 ? -3.782 15.823 -17.205 1.00 76.88 184 ASP A O 1
ATOM 1486 N N . HIS A 1 185 ? -3.107 17.043 -15.445 1.00 82.81 185 HIS A N 1
ATOM 1487 C CA . HIS A 1 185 ? -1.664 17.007 -15.697 1.00 82.81 185 HIS A CA 1
ATOM 1488 C C . HIS A 1 185 ? -1.025 15.609 -15.624 1.00 82.81 185 HIS A C 1
ATOM 1490 O O . HIS A 1 185 ? 0.137 15.458 -15.993 1.00 82.81 185 HIS A O 1
ATOM 1496 N N . ILE A 1 186 ? -1.731 14.592 -15.117 1.00 86.25 186 ILE A N 1
ATOM 1497 C CA . ILE A 1 186 ? -1.188 13.233 -15.034 1.00 86.25 186 ILE A CA 1
ATOM 1498 C C . ILE A 1 186 ? -1.257 12.584 -16.431 1.00 86.25 186 ILE A C 1
ATOM 1500 O O . ILE A 1 186 ? -2.350 12.516 -17.003 1.00 86.25 186 ILE A O 1
ATOM 1504 N N . PRO A 1 187 ? -0.133 12.084 -16.983 1.00 89.88 187 PRO A N 1
ATOM 1505 C CA . PRO A 1 187 ? -0.115 11.429 -18.290 1.00 89.88 187 PRO A CA 1
ATOM 1506 C C . PRO A 1 187 ? -1.096 10.254 -18.400 1.00 89.88 187 PRO A C 1
ATOM 1508 O O . PRO A 1 187 ? -1.213 9.457 -17.467 1.00 89.88 187 PRO A O 1
ATOM 1511 N N . ALA A 1 188 ? -1.724 10.104 -19.572 1.00 88.81 188 ALA A N 1
ATOM 1512 C CA . ALA A 1 188 ? -2.718 9.063 -19.867 1.00 88.81 188 ALA A CA 1
ATOM 1513 C C . ALA A 1 188 ? -2.231 7.654 -19.498 1.00 88.81 188 ALA A C 1
ATOM 1515 O O . ALA A 1 188 ? -2.921 6.934 -18.785 1.00 88.81 188 ALA A O 1
ATOM 1516 N N . ARG A 1 189 ? -0.969 7.320 -19.817 1.00 90.75 189 ARG A N 1
ATOM 1517 C CA . ARG A 1 189 ? -0.364 6.024 -19.459 1.00 90.75 189 ARG A CA 1
ATOM 1518 C C . ARG A 1 189 ? -0.507 5.653 -17.977 1.00 90.75 189 ARG A C 1
ATOM 1520 O O . ARG A 1 189 ? -0.594 4.479 -17.665 1.00 90.75 189 ARG A O 1
ATOM 1527 N N . PHE A 1 190 ? -0.540 6.625 -17.062 1.00 90.44 190 PHE A N 1
ATOM 1528 C CA . PHE A 1 190 ? -0.695 6.372 -15.625 1.00 90.44 190 PHE A CA 1
ATOM 1529 C C . PHE A 1 190 ? -2.154 6.363 -15.163 1.00 90.44 190 PHE A C 1
ATOM 1531 O O . PHE A 1 190 ? -2.445 5.729 -14.146 1.00 90.44 190 PHE A O 1
ATOM 1538 N N . LYS A 1 191 ? -3.037 7.078 -15.874 1.00 87.19 191 LYS A N 1
ATOM 1539 C CA . LYS A 1 191 ? -4.486 7.126 -15.625 1.00 87.19 191 LYS A CA 1
ATOM 1540 C C . LYS A 1 191 ? -5.180 5.865 -16.119 1.00 87.19 191 LYS A C 1
ATOM 1542 O O . LYS A 1 191 ? -6.024 5.332 -15.414 1.00 87.19 191 LYS A O 1
ATOM 1547 N N . ASP A 1 192 ? -4.780 5.389 -17.290 1.00 90.06 192 ASP A N 1
ATOM 1548 C CA . ASP A 1 192 ? -5.447 4.292 -17.992 1.00 90.06 192 ASP A CA 1
ATOM 1549 C C . ASP A 1 192 ? -4.864 2.924 -17.611 1.00 90.06 192 ASP A C 1
ATOM 1551 O O . ASP A 1 192 ? -5.432 1.882 -17.931 1.00 90.06 192 ASP A O 1
ATOM 1555 N N . ALA A 1 193 ? -3.740 2.911 -16.889 1.00 92.50 193 ALA A N 1
ATOM 1556 C CA . ALA A 1 193 ? -3.139 1.689 -16.382 1.00 92.50 193 ALA A CA 1
ATOM 1557 C C . 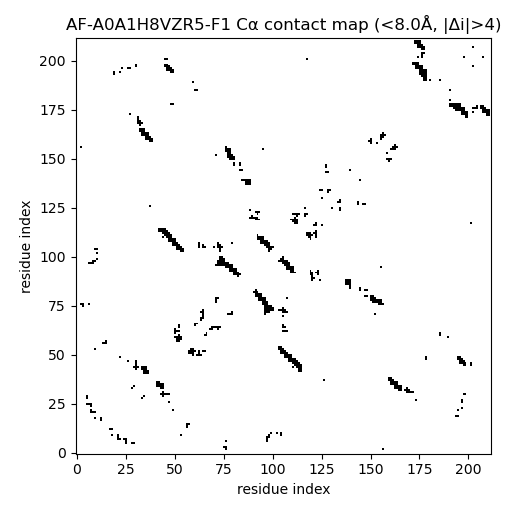ALA A 1 193 ? -4.026 1.027 -15.315 1.00 92.50 193 ALA A C 1
ATOM 1559 O O . ALA A 1 193 ? -4.391 1.647 -14.308 1.00 92.50 193 ALA A O 1
ATOM 1560 N N . LEU A 1 194 ? -4.303 -0.264 -15.515 1.00 94.31 194 LEU A N 1
ATOM 1561 C CA . LEU A 1 194 ? -5.082 -1.109 -14.610 1.00 94.31 194 LEU A CA 1
ATOM 1562 C C . LEU A 1 194 ? -4.263 -1.482 -13.364 1.00 94.31 194 LEU A C 1
ATOM 1564 O O . LEU A 1 194 ? -3.779 -2.602 -13.226 1.00 94.31 194 LEU A O 1
ATOM 1568 N N . LEU A 1 195 ? -4.053 -0.511 -12.480 1.00 95.62 195 LEU A N 1
ATOM 1569 C CA . LEU A 1 195 ? -3.204 -0.610 -11.289 1.00 95.62 195 LEU A CA 1
ATOM 1570 C C . LEU A 1 195 ? -4.009 -0.520 -9.985 1.00 95.62 195 LEU A C 1
ATOM 1572 O O . LEU A 1 195 ? -3.506 -0.049 -8.965 1.00 95.62 195 LEU A O 1
ATOM 1576 N N . ARG A 1 196 ? -5.267 -0.967 -10.019 1.00 96.38 196 ARG A N 1
ATOM 1577 C CA . ARG A 1 196 ? -6.147 -1.125 -8.860 1.00 96.38 196 ARG A CA 1
ATOM 1578 C C . ARG A 1 196 ? -6.745 -2.529 -8.856 1.00 96.38 196 ARG A C 1
ATOM 1580 O O . ARG A 1 196 ? -7.329 -2.923 -9.858 1.00 96.38 196 ARG A O 1
ATOM 1587 N N . ILE A 1 197 ? -6.670 -3.230 -7.725 1.00 97.00 197 ILE A N 1
ATOM 1588 C CA . ILE A 1 197 ? -7.442 -4.456 -7.466 1.00 97.00 197 ILE A CA 1
ATOM 1589 C C . ILE A 1 197 ? -8.476 -4.166 -6.387 1.00 97.00 197 ILE A C 1
ATOM 1591 O O . ILE A 1 197 ? -8.167 -3.504 -5.395 1.00 97.00 197 ILE A O 1
ATOM 1595 N N . ALA A 1 198 ? -9.702 -4.651 -6.562 1.00 96.19 198 ALA A N 1
ATOM 1596 C CA . ALA A 1 198 ? -10.762 -4.493 -5.575 1.00 96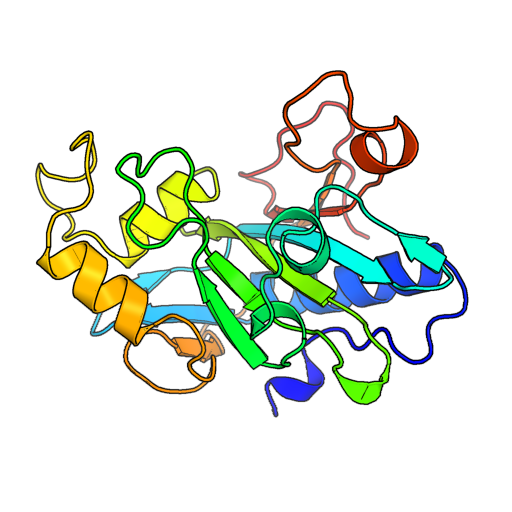.19 198 ALA A CA 1
ATOM 1597 C C . ALA A 1 198 ? -11.706 -5.702 -5.531 1.00 96.19 198 ALA A C 1
ATOM 1599 O O . ALA A 1 198 ? -11.981 -6.325 -6.554 1.00 96.19 198 ALA A O 1
ATOM 1600 N N . ALA A 1 199 ? -12.249 -6.003 -4.351 1.00 93.56 199 ALA A N 1
ATOM 1601 C CA . ALA A 1 199 ? -13.330 -6.975 -4.196 1.00 93.56 199 ALA A CA 1
ATOM 1602 C C . ALA A 1 199 ? -14.614 -6.514 -4.917 1.00 93.56 199 ALA A C 1
ATOM 1604 O O . ALA A 1 199 ? -14.845 -5.319 -5.080 1.00 93.56 199 ALA A O 1
ATOM 1605 N N . GLN A 1 200 ? -15.490 -7.438 -5.325 1.00 83.19 200 GLN A N 1
ATOM 1606 C CA . GLN A 1 200 ? -16.671 -7.144 -6.161 1.00 83.19 200 GLN A CA 1
ATOM 1607 C C . GLN A 1 200 ? -17.519 -5.940 -5.717 1.00 83.19 200 GLN A C 1
ATOM 1609 O O . GLN A 1 200 ? -17.851 -5.078 -6.533 1.00 83.19 200 GLN A O 1
ATOM 1614 N N . ARG A 1 201 ? -17.841 -5.831 -4.420 1.00 81.00 201 ARG A N 1
ATOM 1615 C CA . ARG A 1 201 ? -18.639 -4.713 -3.868 1.00 81.00 201 ARG A CA 1
ATOM 1616 C C . ARG A 1 201 ? -17.940 -3.342 -3.977 1.00 81.00 201 ARG A C 1
ATOM 1618 O O . ARG A 1 201 ? -18.546 -2.300 -3.749 1.00 81.00 201 ARG A O 1
ATOM 1625 N N . TRP A 1 202 ? -16.665 -3.351 -4.353 1.00 78.25 202 TRP A N 1
ATOM 1626 C CA . TRP A 1 202 ? -15.762 -2.215 -4.501 1.00 78.25 202 TRP A CA 1
ATOM 1627 C C . TRP A 1 202 ? -15.401 -1.914 -5.955 1.00 78.25 202 TRP A C 1
ATOM 1629 O O . TRP A 1 202 ? -14.512 -1.092 -6.197 1.00 78.25 202 TRP A O 1
ATOM 1639 N N . ARG A 1 203 ? -16.102 -2.519 -6.922 1.00 71.50 203 ARG A N 1
ATOM 1640 C CA . ARG A 1 203 ? -16.024 -2.165 -8.345 1.00 71.50 203 ARG A CA 1
ATOM 1641 C C . ARG A 1 203 ? -16.470 -0.715 -8.538 1.00 71.50 203 ARG A C 1
ATOM 1643 O O . ARG A 1 203 ? -17.488 -0.304 -7.981 1.00 71.50 203 ARG A O 1
ATOM 1650 N N . CYS A 1 204 ? -15.683 0.095 -9.246 1.00 63.28 204 CYS A N 1
ATOM 1651 C CA . CYS A 1 204 ? -15.934 1.539 -9.294 1.00 63.28 204 CYS A CA 1
ATOM 1652 C C . CYS A 1 204 ? -15.835 2.185 -10.669 1.00 63.28 204 CYS A C 1
ATOM 1654 O O . CYS A 1 204 ? -16.430 3.246 -10.838 1.00 63.28 204 CYS A O 1
ATOM 1656 N N . GLY A 1 205 ? -15.093 1.604 -11.605 1.00 68.38 205 GLY A N 1
ATOM 1657 C CA . GLY A 1 205 ? -14.934 2.143 -12.944 1.00 68.38 205 GLY A CA 1
ATOM 1658 C C . GLY A 1 205 ? -15.795 1.423 -13.983 1.00 68.38 205 GLY A C 1
ATOM 1659 O O . GLY A 1 205 ? -16.065 0.225 -13.844 1.00 68.38 205 GLY A O 1
ATOM 1660 N N . PRO A 1 206 ? -16.177 2.118 -15.071 1.00 69.56 206 PRO A N 1
ATOM 1661 C CA . PRO A 1 206 ? -16.756 1.479 -16.256 1.00 69.56 206 PRO A CA 1
ATOM 1662 C C . PRO A 1 206 ? -15.793 0.461 -16.892 1.00 69.56 206 PRO A C 1
ATOM 1664 O O . PRO A 1 206 ? -16.234 -0.465 -17.564 1.00 69.56 206 PRO A O 1
ATOM 1667 N N . ASN A 1 207 ? -14.492 0.600 -16.622 1.00 73.19 207 ASN A N 1
ATOM 1668 C CA . ASN A 1 207 ? -13.427 -0.251 -17.146 1.00 73.19 207 ASN A CA 1
ATOM 1669 C C . ASN A 1 207 ? -13.094 -1.439 -16.242 1.00 73.19 207 ASN A C 1
ATOM 1671 O O . ASN A 1 207 ? -12.183 -2.197 -16.560 1.00 73.19 207 ASN A O 1
ATOM 1675 N N . ALA A 1 208 ? -13.793 -1.607 -15.116 1.00 85.00 208 ALA A N 1
ATOM 1676 C CA . ALA A 1 208 ? -13.449 -2.663 -14.186 1.00 85.00 208 ALA A CA 1
ATOM 1677 C C . ALA A 1 208 ? -13.762 -4.042 -14.780 1.00 85.00 208 ALA A C 1
ATOM 1679 O O . ALA A 1 208 ? -14.914 -4.316 -15.139 1.00 85.00 208 ALA A O 1
ATOM 1680 N N . GLN A 1 209 ? -12.754 -4.907 -14.834 1.00 91.44 209 GLN A N 1
ATOM 1681 C CA . GLN A 1 209 ? -12.819 -6.253 -15.409 1.00 91.44 209 GLN A CA 1
ATOM 1682 C C . GLN A 1 209 ? -12.586 -7.298 -14.312 1.00 91.44 209 GLN A C 1
ATOM 1684 O O . GLN A 1 209 ? -11.864 -7.000 -13.359 1.00 91.44 209 GLN A O 1
ATOM 1689 N N . PRO A 1 210 ? -13.190 -8.496 -14.394 1.00 92.12 210 PRO A N 1
ATOM 1690 C CA . PRO A 1 210 ? -12.838 -9.594 -13.499 1.00 92.12 210 PRO A CA 1
ATOM 1691 C C . PRO A 1 210 ? -11.334 -9.880 -13.562 1.00 92.12 210 PRO A C 1
ATOM 1693 O O . PRO A 1 210 ? -10.754 -9.907 -14.648 1.00 92.12 210 PRO A O 1
ATOM 1696 N N . LEU A 1 211 ? -10.711 -10.075 -12.403 1.00 89.56 211 LEU A N 1
ATOM 1697 C CA . LEU A 1 211 ? -9.371 -10.643 -12.314 1.00 89.56 211 LEU A CA 1
ATOM 1698 C C . LEU A 1 211 ? -9.528 -12.164 -12.436 1.00 89.56 211 LEU A C 1
ATOM 1700 O O . LEU A 1 211 ? -10.095 -12.782 -11.532 1.00 89.56 211 LEU A O 1
ATOM 1704 N N . ASN A 1 212 ? -9.112 -12.716 -13.577 1.00 75.94 212 ASN A N 1
ATOM 1705 C CA . ASN A 1 212 ? -9.138 -14.158 -13.848 1.00 75.94 212 ASN A CA 1
ATOM 1706 C C . ASN A 1 212 ? -7.960 -14.873 -13.189 1.00 75.94 212 ASN A C 1
ATOM 1708 O O . ASN A 1 212 ? -6.863 -14.269 -13.164 1.00 75.94 212 ASN A O 1
#

Radius of gyration: 16.05 Å; Cα contacts (8 Å, |Δi|>4): 438; chains: 1; bounding box: 38×37×39 Å